Protein AF-0000000076770215 (afdb_homodimer)

Nearest PDB structures (foldseek):
  6ssr-assembly1_A  TM=9.376E-01  e=2.121E-06  Homo sapiens
  4jrz-assembly1_A  TM=9.490E-01  e=5.112E-06  Homo sapiens
  4jc7-assembly1_A  TM=9.493E-01  e=1.014E-05  Homo sapiens
  4ntb-assembly1_A  TM=8.928E-01  e=5.920E-06  Mus musculus
  5vy8-assembly1_E  TM=3.946E-01  e=1.957E+00  Saccharomyces cerevisiae S288C

Foldseek 3Di:
DLVLLVVLVVLLVVVLVVLVVVLVVLCVVQVPDPPDQADDCVVGVCRQLSNLSSVLSVVCVVCVVLLNVLLNQLCVQPVVLSSVLSVLLSVLSSQLNVLSNVSDNVRSCPSNVSNVVSSVSSNVSNVVSVVVVVVVVVD/DLVLLVVLVVLLVVVLVVLVVVLVVLCVVQVPDPPDQADDCVVGVCRQLSNLSSVLSVVCVVCVVLLNVLLNQLCVQPVVLSSVLSNLLSVLSSQLSVLSNVSDNVRSCPSNVSNVVSSVVSVVSNVVSVVVVVVVVVD

Organism: Aegilops tauschii subsp. strangulata (NCBI:txid200361)

pLDDT: mean 97.73, std 2.75, range [76.5, 98.94]

Radius of gyration: 20.17 Å; Cα contacts (8 Å, |Δi|>4): 409; chains: 2; bounding box: 45×64×53 Å

Secondary structure (DSSP, 8-state):
-HHHHHHHHHHHHHHHHHHHHHHHHHHHHHT--TT--S--TTT-TTHHHHHHHHHHHHHHHHHHHHHHHHHHHHHHH-HHHHHHHHHHHHHHHHHHHHHHTTS-GGGGGTTGGGHHHHHHHHHHHHHHHHHHHHHHHH-/-HHHHHHHHHHHHHHHHHHHHHHHHHHHHHT--TT-SS--TTT-TTHHHHHHHHHHHHHHHHHHHHHHHHHHHHHHH-HHHHHHHHHHHHHHHHHHHHHHTTT-GGGGGTTGGGHHHHHHHHHHHHHHHHHHHHHHHH-

Solvent-accessible surface area (backbone atoms only — not comparable to full-atom values): 13451 Å² total; per-residue (Å²): 77,53,12,50,33,46,38,40,55,46,53,44,51,52,51,53,51,52,44,52,50,51,40,53,53,41,24,63,76,60,67,51,59,80,64,60,80,67,63,46,69,91,80,30,93,51,16,60,46,44,36,26,34,42,48,31,44,49,52,52,51,70,44,40,53,59,49,51,51,24,36,58,50,5,17,72,68,37,18,64,64,24,26,52,31,45,46,49,24,46,54,13,46,53,38,21,31,56,20,11,45,70,46,46,66,76,44,17,45,79,60,14,48,51,27,55,61,23,50,52,50,24,47,52,36,26,49,53,33,52,53,51,52,57,56,55,71,72,101,103,55,62,52,34,55,49,36,54,53,53,42,50,54,50,54,51,51,44,52,50,50,37,54,53,39,26,64,74,58,68,51,57,88,86,62,78,66,63,45,67,91,80,30,94,50,15,59,44,42,28,18,34,42,40,30,46,49,52,52,59,63,46,41,54,61,51,51,52,24,36,59,51,5,18,72,70,36,18,64,63,27,22,52,31,44,45,48,24,46,54,12,46,53,39,21,33,55,20,11,47,71,46,47,58,78,44,18,44,78,59,15,48,51,27,54,63,23,51,51,50,24,42,51,36,22,41,52,36,11,52,50,38,42,54,56,61,74,100

Structure (mmCIF, N/CA/C/O backbone):
data_AF-0000000076770215-model_v1
#
loop_
_entity.id
_entity.type
_entity.pdbx_description
1 polymer 'Glutathione S-transferase 3, mitochondrial'
#
loop_
_atom_site.group_PDB
_atom_site.id
_atom_site.type_symbol
_atom_site.label_atom_id
_atom_site.label_alt_id
_atom_site.label_comp_id
_atom_site.label_asym_id
_atom_site.label_entity_id
_atom_site.label_seq_id
_atom_site.pdbx_PDB_ins_code
_atom_site.Cartn_x
_atom_site.Cartn_y
_atom_site.Cartn_z
_atom_site.occupancy
_atom_site.B_iso_or_equiv
_atom_site.auth_seq_id
_atom_site.auth_comp_id
_atom_site.auth_asym_id
_atom_site.auth_atom_id
_atom_site.pdbx_PDB_model_num
ATOM 1 N N . GLU A 1 1 ? 0.348 25.031 6.277 1 92.94 1 GLU A N 1
ATOM 2 C CA . GLU A 1 1 ? 1.561 24.328 6.66 1 92.94 1 GLU A CA 1
ATOM 3 C C . GLU A 1 1 ? 1.331 22.812 6.668 1 92.94 1 GLU A C 1
ATOM 5 O O . GLU A 1 1 ? 2.006 22.078 5.949 1 92.94 1 GLU A O 1
ATOM 10 N N . TYR A 1 2 ? 0.236 22.297 7.219 1 97.94 2 TYR A N 1
ATOM 11 C CA . TYR A 1 2 ? 0.003 20.859 7.285 1 97.94 2 TYR A CA 1
ATOM 12 C C . TYR A 1 2 ? -0.431 20.312 5.93 1 97.94 2 TYR A C 1
ATOM 14 O O . TYR A 1 2 ? -0.28 19.125 5.656 1 97.94 2 TYR A O 1
ATOM 22 N N . GLY A 1 3 ? -0.87 21.141 5.078 1 98.62 3 GLY A N 1
ATOM 23 C CA . GLY A 1 3 ? -1.247 20.75 3.732 1 98.62 3 GLY A CA 1
ATOM 24 C C . GLY A 1 3 ? -0.114 20.094 2.965 1 98.62 3 GLY A C 1
ATOM 25 O O . GLY A 1 3 ? -0.344 19.188 2.162 1 98.62 3 GLY A O 1
ATOM 26 N N . TYR A 1 4 ? 1.093 20.547 3.225 1 98.62 4 TYR A N 1
ATOM 27 C CA . TYR A 1 4 ? 2.252 19.969 2.555 1 98.62 4 TYR A CA 1
ATOM 28 C C . TYR A 1 4 ? 2.494 18.547 3.023 1 98.62 4 TYR A C 1
ATOM 30 O O . TYR A 1 4 ? 2.996 17.719 2.266 1 98.62 4 TYR A O 1
ATOM 38 N N . VAL A 1 5 ? 2.186 18.219 4.254 1 98.94 5 VAL A N 1
ATOM 39 C CA . VAL A 1 5 ? 2.266 16.859 4.785 1 98.94 5 VAL A CA 1
ATOM 40 C C . VAL A 1 5 ? 1.299 15.953 4.031 1 98.94 5 VAL A C 1
ATOM 42 O O . VAL A 1 5 ? 1.682 14.875 3.576 1 98.94 5 VAL A O 1
ATOM 45 N N . VAL A 1 6 ? 0.081 16.438 3.852 1 98.94 6 VAL A N 1
ATOM 46 C CA . VAL A 1 6 ? -0.953 15.664 3.166 1 98.94 6 VAL A CA 1
ATOM 47 C C . VAL A 1 6 ? -0.558 15.453 1.705 1 98.94 6 VAL A C 1
ATOM 49 O O . VAL A 1 6 ? -0.702 14.352 1.169 1 98.94 6 VAL A O 1
ATOM 52 N N . LEU A 1 7 ? -0.029 16.438 1.117 1 98.88 7 LEU A N 1
ATOM 53 C CA . LEU A 1 7 ? 0.354 16.344 -0.288 1 98.88 7 LEU A CA 1
ATOM 54 C C . LEU A 1 7 ? 1.55 15.422 -0.47 1 98.88 7 LEU A C 1
ATOM 56 O O . LEU A 1 7 ? 1.734 14.844 -1.544 1 98.88 7 LEU A O 1
ATOM 60 N N . THR A 1 8 ? 2.396 15.289 0.551 1 98.94 8 THR A N 1
ATOM 61 C CA . THR A 1 8 ? 3.469 14.297 0.516 1 98.94 8 THR A CA 1
ATOM 62 C C . THR A 1 8 ? 2.898 12.883 0.442 1 98.94 8 THR A C 1
ATOM 64 O O . THR A 1 8 ? 3.441 12.023 -0.256 1 98.94 8 THR A O 1
ATOM 67 N N . VAL A 1 9 ? 1.766 12.594 1.132 1 98.94 9 VAL A N 1
ATOM 68 C CA . VAL A 1 9 ? 1.083 11.312 1.036 1 98.94 9 VAL A CA 1
ATOM 69 C C . VAL A 1 9 ? 0.641 11.062 -0.405 1 98.94 9 VAL A C 1
ATOM 71 O O . VAL A 1 9 ? 0.824 9.969 -0.939 1 98.94 9 VAL A O 1
ATOM 74 N N . VAL A 1 10 ? 0.129 12.078 -1.038 1 98.94 10 VAL A N 1
ATOM 75 C CA . VAL A 1 10 ? -0.332 11.984 -2.42 1 98.94 10 VAL A CA 1
ATOM 76 C C . VAL A 1 10 ? 0.852 11.695 -3.342 1 98.94 10 VAL A C 1
ATOM 78 O O . VAL A 1 10 ? 0.77 10.828 -4.211 1 98.94 10 VAL A O 1
ATOM 81 N N . ALA A 1 11 ? 1.92 12.461 -3.141 1 98.88 11 ALA A N 1
ATOM 82 C CA . ALA A 1 11 ? 3.119 12.234 -3.943 1 98.88 11 ALA A CA 1
ATOM 83 C C . ALA A 1 11 ? 3.615 10.797 -3.801 1 98.88 11 ALA A C 1
ATOM 85 O O . ALA A 1 11 ? 3.977 10.164 -4.793 1 98.88 11 ALA A O 1
ATOM 86 N N . TYR A 1 12 ? 3.602 10.297 -2.602 1 98.88 12 TYR A N 1
ATOM 87 C CA . TYR A 1 12 ? 4.082 8.938 -2.3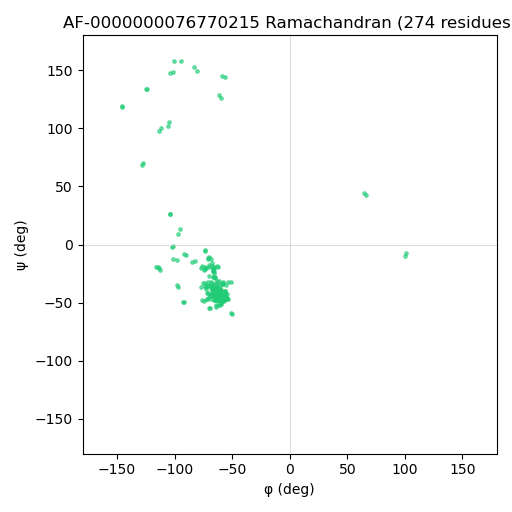75 1 98.88 12 TYR A CA 1
ATOM 88 C C . TYR A 1 12 ? 3.146 7.914 -3.008 1 98.88 12 TYR A C 1
ATOM 90 O O . TYR A 1 12 ? 3.594 6.879 -3.506 1 98.88 12 TYR A O 1
ATOM 98 N N . ALA A 1 13 ? 1.856 8.18 -2.996 1 98.88 13 ALA A N 1
ATOM 99 C CA . ALA A 1 13 ? 0.893 7.301 -3.65 1 98.88 13 ALA A CA 1
ATOM 100 C C . ALA A 1 13 ? 1.242 7.105 -5.121 1 98.88 13 ALA A C 1
ATOM 102 O O . ALA A 1 13 ? 1.242 5.977 -5.621 1 98.88 13 ALA A O 1
ATOM 103 N N . PHE A 1 14 ? 1.567 8.141 -5.797 1 98.75 14 PHE A N 1
ATOM 104 C CA . PHE A 1 14 ? 1.892 8.055 -7.219 1 98.75 14 PHE A CA 1
ATOM 105 C C . PHE A 1 14 ? 3.229 7.355 -7.426 1 98.75 14 PHE A C 1
ATOM 107 O O . PHE A 1 14 ? 3.42 6.652 -8.422 1 98.75 14 PHE A O 1
ATOM 114 N N . LEU A 1 15 ? 4.156 7.574 -6.512 1 98.88 15 LEU A N 1
ATOM 115 C CA . LEU A 1 15 ? 5.395 6.812 -6.59 1 98.88 15 LEU A CA 1
ATOM 116 C C . LEU A 1 15 ? 5.125 5.316 -6.461 1 98.88 15 LEU A C 1
ATOM 118 O O . LEU A 1 15 ? 5.68 4.516 -7.211 1 98.88 15 LEU A O 1
ATOM 122 N N . ASN A 1 16 ? 4.285 4.969 -5.469 1 98.62 16 ASN A N 1
ATOM 123 C CA . ASN A 1 16 ? 3.953 3.561 -5.281 1 98.62 16 ASN A CA 1
ATOM 124 C C . ASN A 1 16 ? 3.318 2.965 -6.535 1 98.62 16 ASN A C 1
ATOM 126 O O . ASN A 1 16 ? 3.637 1.839 -6.922 1 98.62 16 ASN A O 1
ATOM 130 N N . PHE A 1 17 ? 2.436 3.678 -7.23 1 98.56 17 PHE A N 1
ATOM 131 C CA . PHE A 1 17 ? 1.826 3.201 -8.469 1 98.56 17 PHE A CA 1
ATOM 132 C C . PHE A 1 17 ? 2.873 3.053 -9.562 1 98.56 17 PHE A C 1
ATOM 134 O O . PHE A 1 17 ? 2.848 2.084 -10.328 1 98.56 17 PHE A O 1
ATOM 141 N N . TRP A 1 18 ? 3.723 4.051 -9.625 1 98.81 18 TRP A N 1
ATOM 142 C CA . TRP A 1 18 ? 4.793 3.949 -10.609 1 98.81 18 TRP A CA 1
ATOM 143 C C . TRP A 1 18 ? 5.617 2.686 -10.398 1 98.81 18 TRP A C 1
ATOM 145 O O . TRP A 1 18 ? 5.914 1.962 -11.352 1 98.81 18 TRP A O 1
ATOM 155 N N . MET A 1 19 ? 6.016 2.367 -9.172 1 98.81 19 MET A N 1
ATOM 156 C CA . MET A 1 19 ? 6.773 1.156 -8.875 1 98.81 19 MET A CA 1
ATOM 157 C C . MET A 1 19 ? 5.973 -0.09 -9.227 1 98.81 19 MET A C 1
ATOM 159 O O . MET A 1 19 ? 6.52 -1.061 -9.75 1 98.81 19 MET A O 1
ATOM 163 N N . SER A 1 20 ? 4.684 -0.068 -8.914 1 98.44 20 SER A N 1
ATOM 164 C CA . SER A 1 20 ? 3.824 -1.195 -9.266 1 98.44 20 SER A CA 1
ATOM 165 C C . SER A 1 20 ? 3.809 -1.438 -10.766 1 98.44 20 SER A C 1
ATOM 167 O O . SER A 1 20 ? 3.844 -2.586 -11.219 1 98.44 20 SER A O 1
ATOM 169 N N . PHE A 1 21 ? 3.773 -0.376 -11.562 1 98.56 21 PHE A N 1
ATOM 170 C CA . PHE A 1 21 ? 3.797 -0.502 -13.016 1 98.56 21 PHE A CA 1
ATOM 171 C C . PHE A 1 21 ? 5.141 -1.04 -13.484 1 98.56 21 PHE A C 1
ATOM 173 O O . PHE A 1 21 ? 5.203 -1.806 -14.453 1 98.56 21 PHE A O 1
ATOM 180 N N . GLN A 1 22 ? 6.234 -0.608 -12.805 1 98.81 22 GLN A N 1
ATOM 181 C CA . GLN A 1 22 ? 7.547 -1.164 -13.133 1 98.81 22 GLN A CA 1
ATOM 182 C C . GLN A 1 22 ? 7.57 -2.674 -12.914 1 98.81 22 GLN A C 1
ATOM 184 O O . GLN A 1 22 ? 8.172 -3.408 -13.703 1 98.81 22 GLN A O 1
ATOM 189 N N . VAL A 1 23 ? 6.93 -3.152 -11.859 1 98.69 23 VAL A N 1
ATOM 190 C CA . VAL A 1 23 ? 6.855 -4.586 -11.602 1 98.69 23 VAL A CA 1
ATOM 191 C C . VAL A 1 23 ? 6.055 -5.273 -12.703 1 98.69 23 VAL A C 1
ATOM 193 O O . VAL A 1 23 ? 6.445 -6.336 -13.195 1 98.69 23 VAL A O 1
ATOM 196 N N . GLY A 1 24 ? 4.914 -4.668 -13.078 1 98.25 24 GLY A N 1
ATOM 197 C CA . GLY A 1 24 ? 4.152 -5.219 -14.188 1 98.25 24 GLY A CA 1
ATOM 198 C C . GLY A 1 24 ? 4.957 -5.344 -15.469 1 98.25 24 GLY A C 1
ATOM 199 O O . GLY A 1 24 ? 4.902 -6.371 -16.141 1 98.25 24 GLY A O 1
ATOM 200 N N . ALA A 1 25 ? 5.664 -4.285 -15.797 1 98.69 25 ALA A N 1
ATOM 201 C CA . ALA A 1 25 ? 6.52 -4.305 -16.984 1 98.69 25 ALA A CA 1
ATOM 202 C C . ALA A 1 25 ? 7.578 -5.402 -16.875 1 98.69 25 ALA A C 1
ATOM 204 O O . ALA A 1 25 ? 7.883 -6.074 -17.859 1 98.69 25 ALA A O 1
ATOM 205 N N . ALA A 1 26 ? 8.195 -5.539 -15.727 1 98.62 26 ALA A N 1
ATOM 206 C CA . ALA A 1 26 ? 9.195 -6.574 -15.5 1 98.62 26 ALA A CA 1
ATOM 207 C C . ALA A 1 26 ? 8.594 -7.965 -15.68 1 98.62 26 ALA A C 1
ATOM 209 O O . ALA A 1 26 ? 9.258 -8.867 -16.203 1 98.62 26 ALA A O 1
ATOM 210 N N . ARG A 1 27 ? 7.336 -8.172 -15.219 1 98.38 27 ARG A N 1
ATOM 211 C CA . ARG A 1 27 ? 6.672 -9.461 -15.391 1 98.38 27 ARG A CA 1
ATOM 212 C C . ARG A 1 27 ? 6.594 -9.844 -16.859 1 98.38 27 ARG A C 1
ATOM 214 O O . ARG A 1 27 ? 6.855 -11 -17.234 1 98.38 27 ARG A O 1
ATOM 221 N N . LYS A 1 28 ? 6.199 -8.875 -17.609 1 98.31 28 LYS A N 1
ATOM 222 C CA . LYS A 1 28 ? 6.109 -9.125 -19.047 1 98.31 28 LYS A CA 1
ATOM 223 C C . LYS A 1 28 ? 7.484 -9.398 -19.641 1 98.31 28 LYS A C 1
ATOM 225 O O . LYS A 1 28 ? 7.664 -10.359 -20.391 1 98.31 28 LYS A O 1
ATOM 230 N N . LYS A 1 29 ? 8.438 -8.633 -19.344 1 98.38 29 LYS A N 1
ATOM 231 C CA . LYS A 1 29 ? 9.789 -8.703 -19.906 1 98.38 29 LYS A CA 1
ATOM 232 C C . LYS A 1 29 ? 10.445 -10.039 -19.562 1 98.38 29 LYS A C 1
ATOM 234 O O . LYS A 1 29 ? 11.078 -10.664 -20.422 1 98.38 29 LYS A O 1
ATOM 239 N N . TYR A 1 30 ? 10.32 -10.508 -18.328 1 98.19 30 TYR A N 1
ATOM 240 C CA . TYR A 1 30 ? 11.047 -11.68 -17.859 1 98.19 30 TYR A CA 1
ATOM 241 C C . TYR A 1 30 ? 10.148 -12.906 -17.828 1 98.19 30 TYR A C 1
ATOM 243 O O . TYR A 1 30 ? 10.547 -13.969 -17.344 1 98.19 30 TYR A O 1
ATOM 251 N N . LYS A 1 31 ? 8.836 -12.719 -18.188 1 97.56 31 LYS A N 1
ATOM 252 C CA . LYS A 1 31 ? 7.867 -13.805 -18.344 1 97.56 31 LYS A CA 1
ATOM 253 C C . LYS A 1 31 ? 7.59 -14.477 -17 1 97.56 31 LYS A C 1
ATOM 255 O O . LYS A 1 31 ? 7.641 -15.703 -16.891 1 97.56 31 LYS A O 1
ATOM 260 N N . VAL A 1 32 ? 7.453 -13.727 -16.016 1 97.44 32 VAL A N 1
ATOM 261 C CA . VAL A 1 32 ? 7.004 -14.188 -14.711 1 97.44 32 VAL A CA 1
ATOM 262 C C . VAL A 1 32 ? 5.555 -13.758 -14.484 1 97.44 32 VAL A C 1
ATOM 264 O O . VAL A 1 32 ? 5.289 -12.617 -14.117 1 97.44 32 VAL A O 1
ATOM 267 N N . PHE A 1 33 ? 4.621 -14.727 -14.594 1 95.69 33 PHE A N 1
ATOM 268 C CA . PHE A 1 33 ? 3.211 -14.359 -14.648 1 95.69 33 PHE A CA 1
ATOM 269 C C . PHE A 1 33 ? 2.549 -14.57 -13.289 1 95.69 33 PHE A C 1
ATOM 271 O O . PHE A 1 33 ? 3.041 -15.344 -12.469 1 95.69 33 PHE A O 1
ATOM 278 N N . TYR A 1 34 ? 1.46 -13.898 -13.055 1 95.5 34 TYR A N 1
ATOM 279 C CA . TYR A 1 34 ? 0.655 -14.094 -11.852 1 95.5 34 TYR A CA 1
ATOM 280 C C . TYR A 1 34 ? 0.183 -15.539 -11.75 1 95.5 34 TYR A C 1
ATOM 282 O O . TYR A 1 34 ? -0.082 -16.188 -12.758 1 95.5 34 TYR A O 1
ATOM 290 N N . PRO A 1 35 ? 0.099 -16.047 -10.477 1 96.75 35 PRO A N 1
ATOM 291 C CA . PRO A 1 35 ? 0.212 -15.375 -9.18 1 96.75 35 PRO A CA 1
ATOM 292 C C . PRO A 1 35 ? 1.624 -15.445 -8.602 1 96.75 35 PRO A C 1
ATOM 294 O O . PRO A 1 35 ? 1.827 -15.148 -7.418 1 96.75 35 PRO A O 1
ATOM 297 N N . THR A 1 36 ? 2.629 -15.828 -9.391 1 95.06 36 THR A N 1
ATOM 298 C CA . THR A 1 36 ? 3.99 -16.031 -8.906 1 95.06 36 THR A CA 1
ATOM 299 C C . THR A 1 36 ? 4.559 -14.727 -8.352 1 95.06 36 THR A C 1
ATOM 301 O O . THR A 1 36 ? 4.551 -13.695 -9.031 1 95.06 36 THR A O 1
ATOM 304 N N . MET A 1 37 ? 5.082 -14.781 -7.148 1 94.31 37 MET A N 1
ATOM 305 C CA . MET A 1 37 ? 5.641 -13.578 -6.539 1 94.31 37 MET A CA 1
ATOM 306 C C . MET A 1 37 ? 7.137 -13.469 -6.812 1 94.31 37 MET A C 1
ATOM 308 O O . MET A 1 37 ? 7.625 -12.414 -7.223 1 94.31 37 MET A O 1
ATOM 312 N N . TYR A 1 38 ? 7.84 -14.484 -6.574 1 95.31 38 TYR A N 1
ATOM 313 C CA . TYR A 1 38 ? 9.266 -14.57 -6.852 1 95.31 38 TYR A CA 1
ATOM 314 C C . TYR A 1 38 ? 9.578 -15.773 -7.734 1 95.31 38 TYR A C 1
ATOM 316 O O . TYR A 1 38 ? 9.07 -16.875 -7.496 1 95.31 38 TYR A O 1
ATOM 324 N N . ALA A 1 39 ? 10.406 -15.492 -8.758 1 95.69 39 ALA A N 1
ATOM 325 C CA . ALA A 1 39 ? 10.828 -16.547 -9.664 1 95.69 39 ALA A CA 1
ATOM 326 C C . ALA A 1 39 ? 11.969 -17.375 -9.07 1 95.69 39 ALA A C 1
ATOM 328 O O . ALA A 1 39 ? 12.727 -16.875 -8.234 1 95.69 39 ALA A O 1
ATOM 329 N N . THR A 1 40 ? 11.992 -18.562 -9.43 1 93.25 40 THR A N 1
ATOM 330 C CA . THR A 1 40 ? 13.125 -19.406 -9.047 1 93.25 40 THR A CA 1
ATOM 331 C C . THR A 1 40 ? 14.094 -19.562 -10.219 1 93.25 40 THR A C 1
ATOM 333 O O . THR A 1 40 ? 13.672 -19.609 -11.375 1 93.25 40 THR A O 1
ATOM 336 N N . GLU A 1 41 ? 15.344 -19.703 -9.859 1 91.94 41 GLU A N 1
ATOM 337 C CA . GLU A 1 41 ? 16.359 -19.859 -10.906 1 91.94 41 GLU A CA 1
ATOM 338 C C . GLU A 1 41 ? 16.156 -21.172 -11.664 1 91.94 41 GLU A C 1
ATOM 340 O O . GLU A 1 41 ? 16.5 -21.266 -12.844 1 91.94 41 GLU A O 1
ATOM 345 N N . ALA A 1 42 ? 15.609 -22.172 -11.102 1 90.94 42 ALA A N 1
ATOM 346 C CA . ALA A 1 42 ? 15.336 -23.453 -11.719 1 90.94 42 ALA A CA 1
ATOM 347 C C . ALA A 1 42 ? 14.297 -23.328 -12.828 1 90.94 42 ALA A C 1
ATOM 349 O O . ALA A 1 42 ? 14.344 -24.062 -13.82 1 90.94 42 ALA A O 1
ATOM 350 N N . GLU A 1 43 ? 13.5 -22.328 -12.812 1 88.56 43 GLU A N 1
ATOM 351 C CA . GLU A 1 43 ? 12.367 -22.219 -13.727 1 88.56 43 GLU A CA 1
ATOM 352 C C . GLU A 1 43 ? 12.523 -21.031 -14.664 1 88.56 43 GLU A C 1
ATOM 354 O O . GLU A 1 43 ? 11.852 -20.953 -15.695 1 88.56 43 GLU A O 1
ATOM 359 N N . ASN A 1 44 ? 13.391 -20.094 -14.273 1 94.12 44 ASN A N 1
ATOM 360 C CA . ASN A 1 44 ? 13.539 -18.859 -15.023 1 94.12 44 ASN A CA 1
ATOM 361 C C . ASN A 1 44 ? 14.977 -18.344 -15 1 94.12 44 ASN A C 1
ATOM 363 O O . ASN A 1 44 ? 15.508 -18.031 -13.938 1 94.12 44 ASN A O 1
ATOM 367 N N . LYS A 1 45 ? 15.602 -18.234 -16.203 1 95.94 45 LYS A N 1
ATOM 368 C CA . LYS A 1 45 ? 17 -17.797 -16.297 1 95.94 45 LYS A CA 1
ATOM 369 C C . LYS A 1 45 ? 17.156 -16.344 -15.867 1 95.94 45 LYS A C 1
ATOM 371 O O . LYS A 1 45 ? 18.234 -15.914 -15.484 1 95.94 45 LYS A O 1
ATOM 376 N N . ASP A 1 46 ? 16.094 -15.57 -15.922 1 97.31 46 ASP A N 1
ATOM 377 C CA . ASP A 1 46 ? 16.109 -14.148 -15.562 1 97.31 46 ASP A CA 1
ATOM 378 C C . ASP A 1 46 ? 15.461 -13.922 -14.195 1 97.31 46 ASP A C 1
ATOM 380 O O . ASP A 1 46 ? 14.914 -12.852 -13.93 1 97.31 46 ASP A O 1
ATOM 384 N N . ALA A 1 47 ? 15.508 -14.945 -13.375 1 97.62 47 ALA A N 1
ATOM 385 C CA . ALA A 1 47 ? 14.875 -14.859 -12.062 1 97.62 47 ALA A CA 1
ATOM 386 C C . ALA A 1 47 ? 15.453 -13.711 -11.242 1 97.62 47 ALA A C 1
ATOM 388 O O . ALA A 1 47 ? 14.719 -12.945 -10.617 1 97.62 47 ALA A O 1
ATOM 389 N N . LYS A 1 48 ? 16.688 -13.617 -11.266 1 97.94 48 LYS A N 1
ATOM 390 C CA . LYS A 1 48 ? 17.344 -12.648 -10.391 1 97.94 48 LYS A CA 1
ATOM 391 C C . LYS A 1 48 ? 16.953 -11.219 -10.742 1 97.94 48 LYS A C 1
ATOM 393 O O . LYS A 1 48 ? 16.516 -10.461 -9.883 1 97.94 48 LYS A O 1
ATOM 398 N N . PRO A 1 49 ? 17.109 -10.797 -12.016 1 98.25 49 PRO A N 1
ATOM 399 C CA . PRO A 1 49 ? 16.703 -9.422 -12.305 1 98.25 49 PRO A CA 1
ATOM 400 C C . PRO A 1 49 ? 15.227 -9.164 -12.031 1 98.25 49 PRO A C 1
ATOM 402 O O . PRO A 1 49 ? 14.859 -8.086 -11.562 1 98.25 49 PRO A O 1
ATOM 405 N N . PHE A 1 50 ? 14.391 -10.062 -12.281 1 98.69 50 PHE A N 1
ATOM 406 C CA . PHE A 1 50 ? 12.977 -9.891 -11.953 1 98.69 50 PHE A CA 1
ATOM 407 C C . PHE A 1 50 ? 12.789 -9.727 -10.445 1 98.69 50 PHE A C 1
ATOM 409 O O . PHE A 1 50 ? 12.094 -8.812 -10 1 98.69 50 PHE A O 1
ATOM 416 N N . ASN A 1 51 ? 13.352 -10.672 -9.672 1 98.62 51 ASN A N 1
ATOM 417 C CA . ASN A 1 51 ? 13.195 -10.672 -8.227 1 98.62 51 ASN A CA 1
ATOM 418 C C . ASN A 1 51 ? 13.703 -9.367 -7.605 1 98.62 51 ASN A C 1
ATOM 420 O O . ASN A 1 51 ? 13.164 -8.898 -6.602 1 98.62 51 ASN A O 1
ATOM 424 N N . CYS A 1 52 ? 14.711 -8.805 -8.211 1 98.75 52 CYS A N 1
ATOM 425 C CA . CYS A 1 52 ? 15.227 -7.527 -7.727 1 98.75 52 CYS A CA 1
ATOM 426 C C . CYS A 1 52 ? 14.18 -6.43 -7.883 1 98.75 52 CYS A C 1
ATOM 428 O O . CYS A 1 52 ? 13.984 -5.625 -6.969 1 98.75 52 CYS A O 1
ATOM 430 N N . VAL A 1 53 ? 13.5 -6.348 -9.023 1 98.75 53 VAL A N 1
ATOM 431 C CA . VAL A 1 53 ? 12.445 -5.359 -9.234 1 98.75 53 VAL A CA 1
ATOM 432 C C . VAL A 1 53 ? 11.305 -5.594 -8.242 1 98.75 53 VAL A C 1
ATOM 434 O O . VAL A 1 53 ? 10.859 -4.66 -7.574 1 98.75 53 VAL A O 1
ATOM 437 N N . GLN A 1 54 ? 10.914 -6.848 -8.109 1 98.69 54 GLN A N 1
ATOM 438 C CA . GLN A 1 54 ? 9.828 -7.23 -7.215 1 98.69 54 GLN A CA 1
ATOM 439 C C . GLN A 1 54 ? 10.172 -6.895 -5.766 1 98.69 54 GLN A C 1
ATOM 441 O O . GLN A 1 54 ? 9.359 -6.289 -5.055 1 98.69 54 GLN A O 1
ATOM 446 N N . ARG A 1 55 ? 11.312 -7.234 -5.348 1 98.62 55 ARG A N 1
ATOM 447 C CA . ARG A 1 55 ? 11.734 -7.016 -3.969 1 98.62 55 ARG A CA 1
ATOM 448 C C . ARG A 1 55 ? 11.836 -5.523 -3.656 1 98.62 55 ARG A C 1
ATOM 450 O O . ARG A 1 55 ? 11.492 -5.09 -2.555 1 98.62 55 ARG A O 1
ATOM 457 N N . GLY A 1 56 ? 12.359 -4.781 -4.609 1 98.5 56 GLY A N 1
ATOM 458 C CA . GLY A 1 56 ? 12.406 -3.34 -4.43 1 98.5 56 GLY A CA 1
ATOM 459 C C . GLY A 1 56 ? 11.055 -2.734 -4.121 1 98.5 56 GLY A C 1
ATOM 460 O O . GLY A 1 56 ? 10.914 -1.948 -3.182 1 98.5 56 GLY A O 1
ATOM 461 N N . HIS A 1 57 ? 10.062 -3.125 -4.875 1 98.81 57 HIS A N 1
ATOM 462 C CA . HIS A 1 57 ? 8.711 -2.633 -4.633 1 98.81 57 HIS A CA 1
ATOM 463 C C . HIS A 1 57 ? 8.164 -3.15 -3.309 1 98.81 57 HIS A C 1
ATOM 465 O O . HIS A 1 57 ? 7.605 -2.383 -2.521 1 98.81 57 HIS A O 1
ATOM 471 N N . GLN A 1 58 ? 8.398 -4.438 -3.037 1 98.56 58 GLN A N 1
ATOM 472 C CA . GLN A 1 58 ? 7.891 -5.043 -1.811 1 98.56 58 GLN A CA 1
ATOM 473 C C . GLN A 1 58 ? 8.469 -4.355 -0.578 1 98.56 58 GLN A C 1
ATOM 475 O O . GLN A 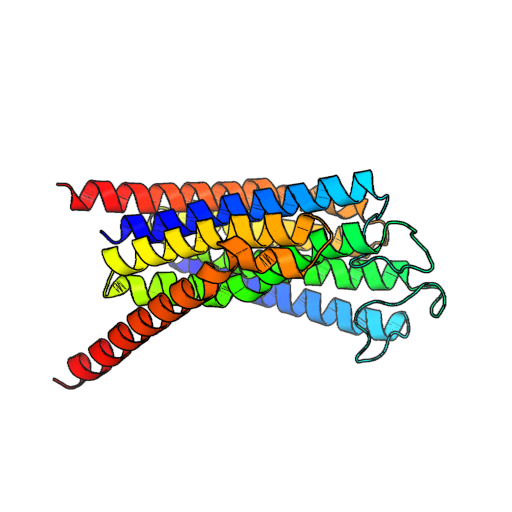1 58 ? 7.773 -4.156 0.417 1 98.56 58 GLN A O 1
ATOM 480 N N . ASN A 1 59 ? 9.719 -4.027 -0.626 1 98.44 59 ASN A N 1
ATOM 481 C CA . ASN A 1 59 ? 10.344 -3.32 0.486 1 98.44 59 ASN A CA 1
ATOM 482 C C . ASN A 1 59 ? 9.656 -1.986 0.757 1 98.44 59 ASN A C 1
ATOM 484 O O . ASN A 1 59 ? 9.445 -1.615 1.914 1 98.44 59 ASN A O 1
ATOM 488 N N . SER A 1 60 ? 9.344 -1.301 -0.313 1 98.5 60 SER A N 1
ATOM 489 C CA . SER A 1 60 ? 8.641 -0.029 -0.18 1 98.5 60 SER A CA 1
ATOM 490 C C . SER A 1 60 ? 7.273 -0.217 0.474 1 98.5 60 SER A C 1
ATOM 492 O O . SER A 1 60 ? 6.863 0.596 1.303 1 98.5 60 SER A O 1
ATOM 494 N N . ILE A 1 61 ? 6.578 -1.211 0.113 1 98.62 61 ILE A N 1
ATOM 495 C CA . ILE A 1 61 ? 5.262 -1.516 0.661 1 98.62 61 ILE A CA 1
ATOM 496 C C . ILE A 1 61 ? 5.383 -1.851 2.145 1 98.62 61 ILE A C 1
ATOM 498 O O . ILE A 1 61 ? 4.566 -1.411 2.957 1 98.62 61 ILE A O 1
ATOM 502 N N . GLU A 1 62 ? 6.395 -2.549 2.568 1 98.56 62 GLU A N 1
ATOM 503 C CA . GLU A 1 62 ? 6.637 -2.93 3.957 1 98.56 62 GLU A CA 1
ATOM 504 C C . GLU A 1 62 ? 6.848 -1.701 4.836 1 98.56 62 GLU A C 1
ATOM 506 O O . GLU A 1 62 ? 6.461 -1.695 6.008 1 98.56 62 GLU A O 1
ATOM 511 N N . MET A 1 63 ? 7.441 -0.713 4.273 1 98.69 63 MET A N 1
ATOM 512 C CA . MET A 1 63 ? 7.797 0.474 5.043 1 98.69 63 MET A CA 1
ATOM 513 C C . MET A 1 63 ? 6.668 1.498 5.023 1 98.69 63 MET A C 1
ATOM 515 O O . MET A 1 63 ? 6.68 2.455 5.797 1 98.69 63 MET A O 1
ATOM 519 N N . MET A 1 64 ? 5.695 1.295 4.238 1 98.75 64 MET A N 1
ATOM 520 C CA . MET A 1 64 ? 4.68 2.305 3.947 1 98.75 64 MET A CA 1
ATOM 521 C C . MET A 1 64 ? 3.871 2.637 5.199 1 98.75 64 MET A C 1
ATOM 523 O O . MET A 1 64 ? 3.629 3.809 5.492 1 98.75 64 MET A O 1
ATOM 527 N N . PRO A 1 65 ? 3.436 1.65 6.035 1 98.62 65 PRO A N 1
ATOM 528 C CA . PRO A 1 65 ? 2.678 2.006 7.234 1 98.62 65 PRO A CA 1
ATOM 529 C C . PRO A 1 65 ? 3.473 2.885 8.195 1 98.62 65 PRO A C 1
ATOM 531 O O . PRO A 1 65 ? 2.943 3.865 8.727 1 98.62 65 PRO A O 1
ATOM 534 N N . LEU A 1 66 ? 4.68 2.492 8.414 1 98.81 66 LEU A N 1
ATOM 535 C CA . LEU A 1 66 ? 5.539 3.283 9.297 1 98.81 66 LEU A CA 1
ATOM 536 C C . LEU A 1 66 ? 5.723 4.695 8.742 1 98.81 66 LEU A C 1
ATOM 538 O O . LEU A 1 66 ? 5.625 5.672 9.492 1 98.81 66 LEU A O 1
ATOM 542 N N . PHE A 1 67 ? 5.996 4.797 7.465 1 98.94 67 PHE A N 1
ATOM 543 C CA . PHE A 1 67 ? 6.191 6.086 6.812 1 98.94 67 PHE A CA 1
ATOM 544 C C . PHE A 1 67 ? 4.953 6.961 6.953 1 98.94 67 PHE A C 1
ATOM 546 O O . PHE A 1 67 ? 5.035 8.102 7.414 1 98.94 67 PHE A O 1
ATOM 553 N N . PHE A 1 68 ? 3.775 6.402 6.645 1 98.94 68 PHE A N 1
ATOM 554 C CA . PHE A 1 68 ? 2.547 7.184 6.707 1 98.94 68 PHE A CA 1
ATOM 555 C C . PHE A 1 68 ? 2.24 7.605 8.141 1 98.94 68 PHE A C 1
ATOM 557 O O . PHE A 1 68 ? 1.893 8.758 8.391 1 98.94 68 PHE A O 1
ATOM 564 N N . ALA A 1 69 ? 2.393 6.719 9.078 1 98.88 69 ALA A N 1
ATOM 565 C CA . ALA A 1 69 ? 2.068 7.031 10.469 1 98.88 69 ALA A CA 1
ATOM 566 C C . ALA A 1 69 ? 2.971 8.141 11.008 1 98.88 69 ALA A C 1
ATOM 568 O O . ALA A 1 69 ? 2.488 9.109 11.602 1 98.88 69 ALA A O 1
ATOM 569 N N . THR A 1 70 ? 4.238 7.984 10.766 1 98.94 70 THR A N 1
ATOM 570 C CA . THR A 1 70 ? 5.164 8.953 11.336 1 98.94 70 THR A CA 1
ATOM 571 C C . THR A 1 70 ? 5.066 10.289 10.602 1 98.94 70 THR A C 1
ATOM 573 O O . THR A 1 70 ? 5.184 11.352 11.219 1 98.94 70 THR A O 1
ATOM 576 N N . LEU A 1 71 ? 4.863 10.273 9.312 1 98.94 71 LEU A N 1
ATOM 577 C CA . LEU A 1 71 ? 4.668 11.5 8.547 1 98.94 71 LEU A CA 1
ATOM 578 C C . LEU A 1 71 ? 3.457 12.273 9.062 1 98.94 71 LEU A C 1
ATOM 580 O O . LEU A 1 71 ? 3.559 13.461 9.367 1 98.94 71 LEU A O 1
ATOM 584 N N . LEU A 1 72 ? 2.328 11.602 9.18 1 98.94 72 LEU A N 1
ATOM 585 C CA . LEU A 1 72 ? 1.068 12.258 9.516 1 98.94 72 LEU A CA 1
ATOM 586 C C . LEU A 1 72 ? 1.063 12.719 10.969 1 98.94 72 LEU A C 1
ATOM 588 O O . LEU A 1 72 ? 0.645 13.836 11.266 1 98.94 72 LEU A O 1
ATOM 592 N N . LEU A 1 73 ? 1.561 11.906 11.883 1 98.88 73 LEU A N 1
ATOM 593 C CA . LEU A 1 73 ? 1.559 12.273 13.289 1 98.88 73 LEU A CA 1
ATOM 594 C C . LEU A 1 73 ? 2.646 13.297 13.586 1 98.88 73 LEU A C 1
ATOM 596 O O . LEU A 1 73 ? 2.391 14.305 14.258 1 98.88 73 LEU A O 1
ATOM 600 N N . GLY A 1 74 ? 3.846 13 13.094 1 98.88 74 GLY A N 1
ATOM 601 C CA . GLY A 1 74 ? 4.906 13.969 13.289 1 98.88 74 GLY A CA 1
ATOM 602 C C . GLY A 1 74 ? 4.59 15.328 12.688 1 98.88 74 GLY A C 1
ATOM 603 O O . GLY A 1 74 ? 5.016 16.359 13.211 1 98.88 74 GLY A O 1
ATOM 604 N N . GLY A 1 75 ? 3.883 15.328 11.586 1 98.88 75 GLY A N 1
ATOM 605 C CA . GLY A 1 75 ? 3.502 16.547 10.891 1 98.88 75 GLY A CA 1
ATOM 606 C C . GLY A 1 75 ? 2.531 17.406 11.688 1 98.88 75 GLY A C 1
ATOM 607 O O . GLY A 1 75 ? 2.363 18.594 11.398 1 98.88 75 GLY A O 1
ATOM 608 N N . LEU A 1 76 ? 1.826 16.812 12.641 1 98.56 76 LEU A N 1
ATOM 609 C CA . LEU A 1 76 ? 0.894 17.578 13.453 1 98.56 76 LEU A CA 1
ATOM 610 C C . LEU A 1 76 ? 1.635 18.625 14.289 1 98.56 76 LEU A C 1
ATOM 612 O O . LEU A 1 76 ? 1.125 19.719 14.508 1 98.56 76 LEU A O 1
ATOM 616 N N . GLN A 1 77 ? 2.795 18.297 14.766 1 98.12 77 GLN A N 1
ATOM 617 C CA . GLN A 1 77 ? 3.58 19.203 15.602 1 98.12 77 GLN A CA 1
ATOM 618 C C . GLN A 1 77 ? 4.621 19.953 14.773 1 98.12 77 GLN A C 1
ATOM 620 O O . GLN A 1 77 ? 4.914 21.125 15.039 1 98.12 77 GLN A O 1
ATOM 625 N N . HIS A 1 78 ? 5.176 19.359 13.836 1 98.62 78 HIS A N 1
ATOM 626 C CA . HIS A 1 78 ? 6.242 19.922 13.008 1 98.62 78 HIS A CA 1
ATOM 627 C C . HIS A 1 78 ? 5.91 19.812 11.523 1 98.62 78 HIS A C 1
ATOM 629 O O . HIS A 1 78 ? 6.613 19.125 10.781 1 98.62 78 HIS A O 1
ATOM 635 N N . PRO A 1 79 ? 4.992 20.516 11.039 1 98.5 79 PRO A N 1
ATOM 636 C CA . PRO A 1 79 ? 4.469 20.281 9.688 1 98.5 79 PRO A CA 1
ATOM 637 C C . PRO A 1 79 ? 5.508 20.562 8.602 1 98.5 79 PRO A C 1
ATOM 639 O O . PRO A 1 79 ? 5.617 19.797 7.641 1 98.5 79 PRO A O 1
ATOM 642 N N . VAL A 1 80 ? 6.332 21.625 8.688 1 98.44 80 VAL A N 1
ATOM 643 C CA . VAL A 1 80 ? 7.281 21.984 7.641 1 98.44 80 VAL A CA 1
ATOM 644 C C . VAL A 1 80 ? 8.43 20.969 7.613 1 98.44 80 VAL A C 1
ATOM 646 O O . VAL A 1 80 ? 8.781 20.453 6.555 1 98.44 80 VAL A O 1
ATOM 649 N N . VAL A 1 81 ? 8.938 20.688 8.781 1 98.81 81 VAL A N 1
ATOM 650 C CA . VAL A 1 81 ? 10.055 19.75 8.883 1 98.81 81 VAL A CA 1
ATOM 651 C C . VAL A 1 81 ? 9.609 18.359 8.422 1 98.81 81 VAL A C 1
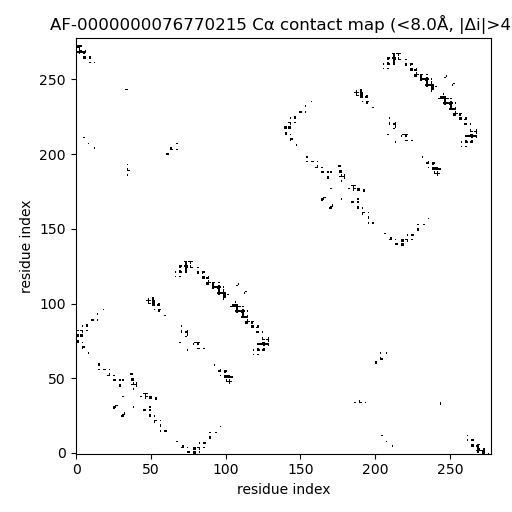ATOM 653 O O . VAL A 1 81 ? 10.312 17.703 7.664 1 98.81 81 VAL A O 1
ATOM 656 N N . ALA A 1 82 ? 8.453 17.906 8.883 1 98.88 82 ALA A N 1
ATOM 657 C CA . ALA A 1 82 ? 7.926 16.594 8.5 1 98.88 82 ALA A CA 1
ATOM 658 C C . ALA A 1 82 ? 7.691 16.516 6.996 1 98.88 82 ALA A C 1
ATOM 660 O O . ALA A 1 82 ? 8.008 15.508 6.363 1 98.88 82 ALA A O 1
ATOM 661 N N . ALA A 1 83 ? 7.133 17.562 6.418 1 98.88 83 ALA A N 1
ATOM 662 C CA . ALA A 1 83 ? 6.91 17.562 4.973 1 98.88 83 ALA A CA 1
ATOM 663 C C . ALA A 1 83 ? 8.227 17.484 4.215 1 98.88 83 ALA A C 1
ATOM 665 O O . ALA A 1 83 ? 8.336 16.75 3.225 1 98.88 83 ALA A O 1
ATOM 666 N N . ALA A 1 84 ? 9.242 18.234 4.668 1 98.88 84 ALA A N 1
ATOM 667 C CA . ALA A 1 84 ? 10.555 18.203 4.02 1 98.88 84 ALA A CA 1
ATOM 668 C C . ALA A 1 84 ? 11.18 16.812 4.125 1 98.88 84 ALA A C 1
ATOM 670 O O . ALA A 1 84 ? 11.695 16.281 3.137 1 98.88 84 ALA A O 1
ATOM 671 N N . LEU A 1 85 ? 11.125 16.234 5.277 1 98.94 85 LEU A N 1
ATOM 672 C CA . LEU A 1 85 ? 11.656 14.891 5.492 1 98.94 85 LEU A CA 1
ATOM 673 C C . LEU A 1 85 ? 10.867 13.859 4.684 1 98.94 85 LEU A C 1
ATOM 675 O O . LEU A 1 85 ? 11.445 12.914 4.156 1 98.94 85 LEU A O 1
ATOM 679 N N . GLY A 1 86 ? 9.555 13.984 4.633 1 98.94 86 GLY A N 1
ATOM 680 C CA . GLY A 1 86 ? 8.727 13.094 3.832 1 98.94 86 GLY A CA 1
ATOM 681 C C . GLY A 1 86 ? 9.055 13.156 2.352 1 98.94 86 GLY A C 1
ATOM 682 O O . GLY A 1 86 ? 9.086 12.117 1.679 1 98.94 86 GLY A O 1
ATOM 683 N N . LEU A 1 87 ? 9.258 14.352 1.863 1 98.88 87 LEU A N 1
ATOM 684 C CA . LEU A 1 87 ? 9.656 14.5 0.467 1 98.88 87 LEU A CA 1
ATOM 685 C C . LEU A 1 87 ? 11.023 13.875 0.223 1 98.88 87 LEU A C 1
ATOM 687 O O . LEU A 1 87 ? 11.234 13.203 -0.791 1 98.88 87 LEU A O 1
ATOM 691 N N . LEU A 1 88 ? 11.938 14.133 1.128 1 98.88 88 LEU A N 1
ATOM 692 C CA . LEU A 1 88 ? 13.25 13.508 1.023 1 98.88 88 LEU A CA 1
ATOM 693 C C . LEU A 1 88 ? 13.125 11.992 1.004 1 98.88 88 LEU A C 1
ATOM 695 O O . LEU A 1 88 ? 13.766 11.32 0.189 1 98.88 88 LEU A O 1
ATOM 699 N N . TYR A 1 89 ? 12.328 11.414 1.886 1 98.94 89 TYR A N 1
ATOM 700 C CA . TYR A 1 89 ? 12.078 9.977 1.934 1 98.94 89 TYR A CA 1
ATOM 701 C C . TYR A 1 89 ? 11.523 9.477 0.608 1 98.94 89 TYR A C 1
ATOM 703 O O . TYR A 1 89 ? 11.969 8.453 0.087 1 98.94 89 TYR A O 1
ATOM 711 N N . THR A 1 90 ? 10.594 10.227 0.055 1 98.94 90 THR A N 1
ATOM 712 C CA . THR A 1 90 ? 9.945 9.844 -1.192 1 98.94 90 THR A CA 1
ATOM 713 C C . THR A 1 90 ? 10.945 9.82 -2.342 1 98.94 90 THR A C 1
ATOM 715 O O . THR A 1 90 ? 11 8.852 -3.104 1 98.94 90 THR A O 1
ATOM 718 N N . VAL A 1 91 ? 11.773 10.789 -2.438 1 98.88 91 VAL A N 1
ATOM 719 C CA . VAL A 1 91 ? 12.789 10.867 -3.482 1 98.88 91 VAL A CA 1
ATOM 720 C C . VAL A 1 91 ? 13.828 9.758 -3.273 1 98.88 91 VAL A C 1
ATOM 722 O O . VAL A 1 91 ? 14.242 9.102 -4.23 1 98.88 91 VAL A O 1
ATOM 725 N N . ALA A 1 92 ? 14.211 9.57 -2.061 1 98.88 92 ALA A N 1
ATOM 726 C CA . ALA A 1 92 ? 15.172 8.516 -1.746 1 98.88 92 ALA A CA 1
ATOM 727 C C . ALA A 1 92 ? 14.609 7.137 -2.076 1 98.88 92 ALA A C 1
ATOM 729 O O . ALA A 1 92 ? 15.344 6.254 -2.537 1 98.88 92 ALA A O 1
ATOM 730 N N . ARG A 1 93 ? 13.336 6.961 -1.815 1 98.81 93 ARG A N 1
ATOM 731 C CA . ARG A 1 93 ? 12.688 5.691 -2.133 1 98.81 93 ARG A CA 1
ATOM 732 C C . ARG A 1 93 ? 12.688 5.441 -3.637 1 98.81 93 ARG A C 1
ATOM 734 O O . ARG A 1 93 ? 12.812 4.297 -4.082 1 98.81 93 ARG A O 1
ATOM 741 N N . PHE A 1 94 ? 12.453 6.484 -4.434 1 98.88 94 PHE A N 1
ATOM 742 C CA . PHE A 1 94 ? 12.562 6.379 -5.883 1 98.88 94 PHE A CA 1
ATOM 743 C C . PHE A 1 94 ? 13.922 5.824 -6.285 1 98.88 94 PHE A C 1
ATOM 745 O O . PHE A 1 94 ? 14.008 4.867 -7.055 1 98.88 94 PHE A O 1
ATOM 752 N N . PHE A 1 95 ? 14.953 6.348 -5.707 1 98.88 95 PHE A N 1
ATOM 753 C CA . PHE A 1 95 ? 16.297 5.922 -6.07 1 98.88 95 PHE A CA 1
ATOM 754 C C . PHE A 1 95 ? 16.625 4.559 -5.473 1 98.88 95 PHE A C 1
ATOM 756 O O . PHE A 1 95 ? 17.359 3.768 -6.07 1 98.88 95 PHE A O 1
ATOM 763 N N . TYR A 1 96 ? 16.078 4.277 -4.281 1 98.81 96 TYR A N 1
ATOM 764 C CA . TYR A 1 96 ? 16.219 2.947 -3.697 1 98.81 96 TYR A CA 1
ATOM 765 C C . TYR A 1 96 ? 15.672 1.879 -4.633 1 98.81 96 TYR A C 1
ATOM 767 O O . TYR A 1 96 ? 16.344 0.881 -4.91 1 98.81 96 TYR A O 1
ATOM 775 N N . PHE A 1 97 ? 14.516 2.119 -5.168 1 98.88 97 PHE A N 1
ATOM 776 C CA . PHE A 1 97 ? 13.891 1.188 -6.098 1 98.88 97 PHE A CA 1
ATOM 777 C C . PHE A 1 97 ? 14.695 1.09 -7.387 1 98.88 97 PHE A C 1
ATOM 779 O O . PHE A 1 97 ? 14.969 -0.01 -7.875 1 98.88 97 PHE A O 1
ATOM 786 N N . LYS A 1 98 ? 15.102 2.252 -7.996 1 98.75 98 LYS A N 1
ATOM 787 C CA . LYS A 1 98 ? 15.883 2.256 -9.234 1 98.75 98 LYS A CA 1
ATOM 788 C C . LYS A 1 98 ? 17.188 1.474 -9.062 1 98.75 98 LYS A C 1
ATOM 790 O O . LYS A 1 98 ? 17.594 0.741 -9.969 1 98.75 98 LYS A O 1
ATOM 795 N N . GLY A 1 99 ? 17.766 1.681 -7.918 1 98.62 99 GLY A N 1
ATOM 796 C CA . GLY A 1 99 ? 18.984 0.935 -7.633 1 98.62 99 GLY A CA 1
ATOM 797 C C . GLY A 1 99 ? 18.766 -0.564 -7.562 1 98.62 99 GLY A C 1
ATOM 798 O O . GLY A 1 99 ? 19.531 -1.339 -8.148 1 98.62 99 GLY A O 1
ATOM 799 N N . TYR A 1 100 ? 17.734 -0.988 -6.832 1 98.19 100 TYR A N 1
ATOM 800 C CA . TYR A 1 100 ? 17.375 -2.402 -6.762 1 98.19 100 TYR A CA 1
ATOM 801 C C . TYR A 1 100 ? 17.125 -2.969 -8.156 1 98.19 100 TYR A C 1
ATOM 803 O O . TYR A 1 100 ? 17.578 -4.066 -8.477 1 98.19 100 TYR A O 1
ATOM 811 N N . ALA A 1 101 ? 16.484 -2.211 -8.992 1 98.38 101 ALA A N 1
ATOM 812 C CA . ALA A 1 101 ? 15.953 -2.666 -10.273 1 98.38 101 ALA A CA 1
ATOM 813 C C . ALA A 1 101 ? 17.078 -2.867 -11.289 1 98.38 101 ALA A C 1
ATOM 815 O O . ALA A 1 101 ? 16.859 -3.385 -12.383 1 98.38 101 ALA A O 1
ATOM 816 N N . THR A 1 102 ? 18.312 -2.559 -11.008 1 98.19 102 THR A N 1
ATOM 817 C CA . THR A 1 102 ? 19.453 -2.801 -11.898 1 98.19 102 THR A CA 1
ATOM 818 C C . THR A 1 102 ? 19.797 -4.285 -11.93 1 98.19 102 THR A C 1
ATOM 820 O O . THR A 1 102 ? 20.547 -4.73 -12.812 1 98.19 102 THR A O 1
ATOM 823 N N . GLY A 1 103 ? 19.375 -5.02 -10.922 1 97.94 103 GLY A N 1
ATOM 824 C CA . GLY A 1 103 ? 19.734 -6.422 -10.812 1 97.94 103 GLY A CA 1
ATOM 825 C C . GLY A 1 103 ? 20.859 -6.676 -9.836 1 97.94 103 GLY A C 1
ATOM 826 O O . GLY A 1 103 ? 21.203 -7.824 -9.555 1 97.94 103 GLY A O 1
ATOM 827 N N . VAL A 1 104 ? 21.484 -5.621 -9.32 1 98 104 VAL A N 1
ATOM 828 C CA . VAL A 1 104 ? 22.531 -5.676 -8.305 1 98 104 VAL A CA 1
ATOM 829 C C . VAL A 1 104 ? 22.016 -5.031 -7.012 1 98 104 VAL A C 1
ATOM 831 O O . VAL A 1 104 ? 22.078 -3.811 -6.852 1 98 104 VAL A O 1
ATOM 834 N N . PRO A 1 105 ? 21.516 -5.801 -6.004 1 97.75 105 PRO A N 1
ATOM 835 C CA . PRO A 1 105 ? 20.828 -5.297 -4.812 1 97.75 105 PRO A CA 1
ATOM 836 C C . PRO A 1 105 ? 21.609 -4.195 -4.102 1 97.75 105 PRO A C 1
ATOM 838 O O . PRO A 1 105 ? 21.016 -3.26 -3.561 1 97.75 105 PRO A O 1
ATOM 841 N N . GLU A 1 106 ? 22.891 -4.191 -4.113 1 98 106 GLU A N 1
ATOM 842 C CA . GLU A 1 106 ? 23.703 -3.229 -3.383 1 98 106 GLU A CA 1
ATOM 843 C C . GLU A 1 106 ? 23.562 -1.823 -3.961 1 98 106 GLU A C 1
ATOM 845 O O . GLU A 1 106 ? 23.828 -0.833 -3.279 1 98 106 GLU A O 1
ATOM 850 N N . ASN A 1 107 ? 23.109 -1.694 -5.145 1 98.44 107 ASN A N 1
ATOM 851 C CA . ASN A 1 107 ? 22.938 -0.403 -5.801 1 98.44 107 ASN A CA 1
ATOM 852 C C . ASN A 1 107 ? 21.797 0.394 -5.184 1 98.44 107 ASN A C 1
ATOM 854 O O . ASN A 1 107 ? 21.688 1.604 -5.395 1 98.44 107 ASN A O 1
ATOM 858 N N . ARG A 1 108 ? 21.016 -0.229 -4.34 1 98.44 108 ARG A N 1
ATOM 859 C CA . ARG A 1 108 ? 19.844 0.43 -3.756 1 98.44 108 ARG A CA 1
ATOM 860 C C . ARG A 1 108 ? 20.266 1.51 -2.764 1 98.44 108 ARG A C 1
ATOM 862 O O . ARG A 1 108 ? 19.5 2.434 -2.482 1 98.44 108 ARG A O 1
ATOM 869 N N . TYR A 1 109 ? 21.531 1.414 -2.344 1 98.12 109 TYR A N 1
ATOM 870 C CA . TYR A 1 109 ? 21.938 2.279 -1.237 1 98.12 109 TYR A CA 1
ATOM 871 C C . TYR A 1 109 ? 22.641 3.523 -1.746 1 98.12 109 TYR A C 1
ATOM 873 O O . TYR A 1 109 ? 22.922 4.449 -0.977 1 98.12 109 TYR A O 1
ATOM 881 N N . LYS A 1 110 ? 23.078 3.66 -3 1 96.56 110 LYS A N 1
ATOM 882 C CA . LYS A 1 110 ? 23.828 4.793 -3.52 1 96.56 110 LYS A CA 1
ATOM 883 C C . LYS A 1 110 ? 23.141 6.113 -3.197 1 96.56 110 LYS A C 1
ATOM 885 O O . LYS A 1 110 ? 23.672 6.93 -2.438 1 96.56 110 LYS A O 1
ATOM 890 N N . LEU A 1 111 ? 21.938 6.316 -3.613 1 96.38 111 LEU A N 1
ATOM 891 C CA . LEU A 1 111 ? 21.125 7.473 -3.256 1 96.38 111 LEU A CA 1
ATOM 892 C C . LEU A 1 111 ? 19.922 7.055 -2.418 1 96.38 111 LEU A C 1
ATOM 894 O O . LEU A 1 111 ? 19.422 7.836 -1.606 1 96.38 111 LEU A O 1
ATOM 898 N N . GLY A 1 112 ? 19.641 5.848 -2.523 1 98.12 112 GLY A N 1
ATOM 899 C CA . GLY A 1 112 ? 18.484 5.312 -1.812 1 98.12 112 GLY A CA 1
ATOM 900 C C . GLY A 1 112 ? 18.719 5.18 -0.318 1 98.12 112 GLY A C 1
ATOM 901 O O . GLY A 1 112 ? 17.766 5.09 0.459 1 98.12 112 GLY A O 1
ATOM 902 N N . GLY A 1 113 ? 19.922 5.164 0.089 1 97.75 113 GLY A N 1
ATOM 903 C CA . GLY A 1 113 ? 20.25 5.066 1.502 1 97.75 113 GLY A CA 1
ATOM 904 C C . GLY A 1 113 ? 19.75 6.242 2.314 1 97.75 113 GLY A C 1
ATOM 905 O O . GLY A 1 113 ? 19.625 6.152 3.537 1 97.75 113 GLY A O 1
ATOM 906 N N . LEU A 1 114 ? 19.453 7.332 1.723 1 98.38 114 LEU A N 1
ATOM 907 C CA . LEU A 1 114 ? 18.984 8.539 2.395 1 98.38 114 LEU A CA 1
ATOM 908 C C . LEU A 1 114 ? 17.594 8.336 2.963 1 98.38 114 LEU A C 1
ATOM 910 O O . LEU A 1 114 ? 17.125 9.133 3.781 1 98.38 114 LEU A O 1
ATOM 914 N N . ASN A 1 115 ? 16.953 7.258 2.568 1 98.44 115 ASN A N 1
ATOM 915 C CA . ASN A 1 115 ? 15.625 7.008 3.131 1 98.44 115 ASN A CA 1
ATOM 916 C C . ASN A 1 115 ? 15.695 6.719 4.629 1 98.44 115 ASN A C 1
ATOM 918 O O . ASN A 1 115 ? 14.766 7.031 5.371 1 98.44 115 ASN A O 1
ATOM 922 N N . PHE A 1 116 ? 16.781 6.195 5.055 1 98.38 116 PHE A N 1
ATOM 923 C CA . PHE A 1 116 ? 16.922 5.816 6.457 1 98.38 116 PHE A CA 1
ATOM 924 C C . PHE A 1 116 ? 16.984 7.055 7.344 1 98.38 116 PHE A C 1
ATOM 926 O O . PHE A 1 116 ? 16.188 7.207 8.266 1 98.38 116 PHE A O 1
ATOM 933 N N . PRO A 1 117 ? 17.891 8.023 7.113 1 98.62 117 PRO A N 1
ATOM 934 C CA . PRO A 1 117 ? 17.875 9.211 7.965 1 98.62 117 PRO A CA 1
ATOM 935 C C . PRO A 1 117 ? 16.578 10.008 7.84 1 98.62 117 PRO A C 1
ATOM 937 O O . PRO A 1 117 ? 16.141 10.641 8.805 1 98.62 117 PRO A O 1
ATOM 940 N N . ALA A 1 118 ? 15.953 10.016 6.699 1 98.88 118 ALA A N 1
ATOM 941 C CA . ALA A 1 118 ? 14.688 10.719 6.535 1 98.88 118 ALA A CA 1
ATOM 942 C C . ALA A 1 118 ? 13.609 10.133 7.449 1 98.88 118 ALA A C 1
ATOM 944 O O . ALA A 1 118 ? 12.914 10.867 8.148 1 98.88 118 ALA A O 1
ATOM 945 N N . ILE A 1 119 ? 13.516 8.828 7.484 1 98.88 119 ILE A N 1
ATOM 946 C CA . ILE A 1 119 ? 12.492 8.188 8.297 1 98.88 119 ILE A CA 1
ATOM 947 C C . ILE A 1 119 ? 12.844 8.336 9.773 1 98.88 119 ILE A C 1
ATOM 949 O O . ILE A 1 119 ? 11.953 8.461 10.617 1 98.88 119 ILE A O 1
ATOM 953 N N . MET A 1 120 ? 14.07 8.297 10.117 1 98.94 120 MET A N 1
ATOM 954 C CA . MET A 1 120 ? 14.477 8.539 11.5 1 98.94 120 MET A CA 1
ATOM 955 C C . MET A 1 120 ? 14.07 9.938 11.945 1 98.94 120 MET A C 1
ATOM 957 O O . MET A 1 120 ? 13.617 10.125 13.078 1 98.94 120 MET A O 1
ATOM 961 N N . GLY A 1 121 ? 14.305 10.867 11.102 1 98.94 121 GLY A N 1
ATOM 962 C CA . GLY A 1 121 ? 13.852 12.219 11.398 1 98.94 121 GLY A CA 1
ATOM 963 C C . GLY A 1 121 ? 12.359 12.305 11.633 1 98.94 121 GLY A C 1
ATOM 964 O O . GLY A 1 121 ? 11.906 13.008 12.547 1 98.94 121 GLY A O 1
ATOM 965 N N . LEU A 1 122 ? 11.57 11.609 10.852 1 98.94 122 LEU A N 1
ATOM 966 C CA . LEU A 1 122 ? 10.125 11.594 11.016 1 98.94 122 LEU A CA 1
ATOM 967 C C . LEU A 1 122 ? 9.734 10.953 12.336 1 98.94 122 LEU A C 1
ATOM 969 O O . LEU A 1 122 ? 8.805 11.406 13.008 1 98.94 122 LEU A O 1
ATOM 973 N N . ILE A 1 123 ? 10.414 9.898 12.742 1 98.94 123 ILE A N 1
ATOM 974 C CA . ILE A 1 123 ? 10.164 9.242 14.023 1 98.94 123 ILE A CA 1
ATOM 975 C C . ILE A 1 123 ? 10.438 10.219 15.164 1 98.94 123 ILE A C 1
ATOM 977 O O . ILE A 1 123 ? 9.672 10.289 16.125 1 98.94 123 ILE A O 1
ATOM 981 N N . ILE A 1 124 ? 11.492 11 15.055 1 98.94 124 ILE A N 1
ATOM 982 C CA . ILE A 1 124 ? 11.844 11.992 16.062 1 98.94 124 ILE A CA 1
ATOM 983 C C . ILE A 1 124 ? 10.75 13.062 16.141 1 98.94 124 ILE A C 1
ATOM 985 O O . ILE A 1 124 ? 10.344 13.469 17.234 1 98.94 124 ILE A O 1
ATOM 989 N N . CYS A 1 125 ? 10.297 13.539 14.977 1 98.88 125 CYS A N 1
ATOM 990 C CA . CYS A 1 125 ? 9.188 14.484 14.953 1 98.88 125 CYS A CA 1
ATOM 991 C C . CYS A 1 125 ? 7.965 13.914 15.664 1 98.88 125 CYS A C 1
ATOM 993 O O . CYS A 1 125 ? 7.273 14.625 16.391 1 98.88 125 CYS A O 1
ATOM 995 N N . THR A 1 126 ? 7.672 12.664 15.461 1 98.94 126 THR A N 1
ATOM 996 C CA . THR A 1 126 ? 6.52 12 16.047 1 98.94 126 THR A CA 1
ATOM 997 C C . THR A 1 126 ? 6.691 11.867 17.562 1 98.94 126 THR A C 1
ATOM 999 O O . THR A 1 126 ? 5.75 12.109 18.328 1 98.94 126 THR A O 1
ATOM 1002 N N . ALA A 1 127 ? 7.859 11.508 17.969 1 98.88 127 ALA A N 1
ATOM 1003 C CA . ALA A 1 127 ? 8.148 11.453 19.406 1 98.88 127 ALA A CA 1
ATOM 1004 C C . ALA A 1 127 ? 7.93 12.812 20.062 1 98.88 127 ALA A C 1
ATOM 1006 O O . ALA A 1 127 ? 7.344 12.898 21.141 1 98.88 127 ALA A O 1
ATOM 1007 N N . SER A 1 128 ? 8.477 13.828 19.422 1 98.75 128 SER A N 1
ATOM 1008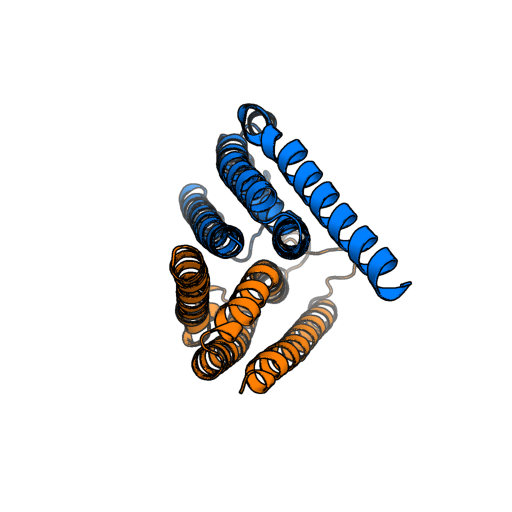 C CA . SER A 1 128 ? 8.281 15.188 19.922 1 98.75 128 SER A CA 1
ATOM 1009 C C . SER A 1 128 ? 6.801 15.508 20.078 1 98.75 128 SER A C 1
ATOM 1011 O O . SER A 1 128 ? 6.398 16.094 21.094 1 98.75 128 SER A O 1
ATOM 1013 N N . PHE A 1 129 ? 5.957 15.148 19.156 1 98.69 129 PHE A N 1
ATOM 1014 C CA . PHE A 1 129 ? 4.516 15.344 19.234 1 98.69 129 PHE A CA 1
ATOM 1015 C C . PHE A 1 129 ? 3.928 14.625 20.438 1 98.69 129 PHE A C 1
ATOM 1017 O O . PHE A 1 129 ? 3.164 15.211 21.203 1 98.69 129 PHE A O 1
ATOM 1024 N N . GLY A 1 130 ? 4.289 13.375 20.594 1 98.69 130 GLY A N 1
ATOM 1025 C CA . GLY A 1 130 ? 3.785 12.594 21.703 1 98.69 130 GLY A CA 1
ATOM 1026 C C . GLY A 1 130 ? 4.156 13.18 23.062 1 98.69 130 GLY A C 1
ATOM 1027 O O . GLY A 1 130 ? 3.314 13.266 23.953 1 98.69 130 GLY A O 1
ATOM 1028 N N . ILE A 1 131 ? 5.344 13.523 23.188 1 98.44 131 ILE A N 1
ATOM 1029 C CA . ILE A 1 131 ? 5.828 14.102 24.438 1 98.44 131 ILE A CA 1
ATOM 1030 C C . ILE A 1 131 ? 5.07 15.398 24.734 1 98.44 131 ILE A C 1
ATOM 1032 O O . ILE A 1 131 ? 4.648 15.633 25.875 1 98.44 131 ILE A O 1
ATOM 1036 N N . ASN A 1 132 ? 4.922 16.203 23.719 1 98.12 132 ASN A N 1
ATOM 1037 C CA . ASN A 1 132 ? 4.184 17.453 23.891 1 98.12 132 ASN A CA 1
ATOM 1038 C C . ASN A 1 132 ? 2.748 17.203 24.344 1 98.12 132 ASN A C 1
ATOM 1040 O O . ASN A 1 132 ? 2.215 17.938 25.172 1 98.12 132 ASN A O 1
ATOM 1044 N N . LEU A 1 133 ? 2.039 16.188 23.812 1 97.25 133 LEU A N 1
ATOM 1045 C CA . LEU A 1 133 ? 0.675 15.852 24.203 1 97.25 133 LEU A CA 1
ATOM 1046 C C . LEU A 1 133 ? 0.612 15.453 25.672 1 97.25 133 LEU A C 1
ATOM 1048 O O . LEU A 1 133 ? -0.304 15.859 26.391 1 97.25 133 LEU A O 1
ATOM 1052 N N . VAL A 1 134 ? 1.593 14.688 26.094 1 97.19 134 VAL A N 1
ATOM 1053 C CA . VAL A 1 134 ? 1.63 14.211 27.469 1 97.19 134 VAL A CA 1
ATOM 1054 C C . VAL A 1 134 ? 1.835 15.383 28.422 1 97.19 134 VAL A C 1
ATOM 1056 O O . VAL A 1 134 ? 1.155 15.484 29.438 1 97.19 134 VAL A O 1
ATOM 1059 N N . ILE A 1 135 ? 2.648 16.344 28.062 1 96.56 135 ILE A N 1
ATOM 1060 C CA . ILE A 1 135 ? 2.971 17.484 28.906 1 96.56 135 ILE A CA 1
ATOM 1061 C C . ILE A 1 135 ? 1.78 18.438 28.969 1 96.56 135 ILE A C 1
ATOM 1063 O O . ILE A 1 135 ? 1.457 18.969 30.031 1 96.56 135 ILE A O 1
ATOM 1067 N N . ARG A 1 136 ? 1.04 18.625 27.953 1 95 136 ARG A N 1
ATOM 1068 C CA . ARG A 1 136 ? -0.097 19.531 27.875 1 95 136 ARG A CA 1
ATOM 1069 C C . ARG A 1 136 ? -1.266 19.016 28.719 1 95 136 ARG A C 1
ATOM 1071 O O . ARG A 1 136 ? -2.053 19.797 29.25 1 95 136 ARG A O 1
ATOM 1078 N N . GLU A 1 137 ? -1.579 17.766 28.641 1 92 137 GLU A N 1
ATOM 1079 C CA . GLU A 1 137 ? -2.668 17.188 29.422 1 92 137 GLU A CA 1
ATOM 1080 C C . GLU A 1 137 ? -2.348 17.219 30.922 1 92 137 GLU A C 1
ATOM 1082 O O . GLU A 1 137 ? -3.254 17.156 31.75 1 92 137 GLU A O 1
ATOM 1087 N N . ALA A 1 138 ? -1.176 17.344 31.234 1 86.69 138 ALA A N 1
ATOM 1088 C CA . ALA A 1 138 ? -0.747 17.344 32.625 1 86.69 138 ALA A CA 1
ATOM 1089 C C . ALA A 1 138 ? -0.874 18.75 33.25 1 86.69 138 ALA A C 1
ATOM 1091 O O . ALA A 1 138 ? -0.846 18.891 34.469 1 86.69 138 ALA A O 1
ATOM 1092 N N . VAL A 1 139 ? -1.034 19.781 32.5 1 76.62 139 VAL A N 1
ATOM 1093 C CA . VAL A 1 139 ? -1.26 21.125 33.031 1 76.62 139 VAL A CA 1
ATOM 1094 C C . VAL A 1 139 ? -2.746 21.469 32.969 1 76.62 139 VAL A C 1
ATOM 1096 O O . VAL A 1 139 ? -3.422 21.141 31.984 1 76.62 139 VAL A O 1
ATOM 1099 N N . GLU B 1 1 ? -21.594 12.852 9.305 1 95 1 GLU B N 1
ATOM 1100 C CA . GLU B 1 1 ? -21.062 12.82 7.941 1 95 1 GLU B CA 1
ATOM 1101 C C . GLU B 1 1 ? -19.719 12.102 7.875 1 95 1 GLU B C 1
ATOM 1103 O O . GLU B 1 1 ? -19.594 11.062 7.227 1 95 1 GLU B O 1
ATOM 1108 N N . TYR B 1 2 ? -18.797 12.383 8.773 1 98 2 TYR B N 1
ATOM 1109 C CA . TYR B 1 2 ? -17.5 11.688 8.805 1 98 2 TYR B CA 1
ATOM 1110 C C . TYR B 1 2 ? -17.656 10.297 9.414 1 98 2 TYR B C 1
ATOM 1112 O O . TYR B 1 2 ? -16.828 9.414 9.164 1 98 2 TYR B O 1
ATOM 1120 N N . GLY B 1 3 ? -18.688 10.086 10.141 1 98.56 3 GLY B N 1
ATOM 1121 C CA . GLY B 1 3 ? -18.969 8.773 10.703 1 98.56 3 GLY B CA 1
ATOM 1122 C C . GLY B 1 3 ? -19.031 7.676 9.664 1 98.56 3 GLY B C 1
ATOM 1123 O O . GLY B 1 3 ? -18.656 6.535 9.938 1 98.56 3 GLY B O 1
ATOM 1124 N N . TYR B 1 4 ? -19.531 8 8.453 1 98.69 4 TYR B N 1
ATOM 1125 C CA . TYR B 1 4 ? -19.609 7.016 7.375 1 98.69 4 TYR B CA 1
ATOM 1126 C C . TYR B 1 4 ? -18.219 6.617 6.906 1 98.69 4 TYR B C 1
ATOM 1128 O O . TYR B 1 4 ? -18 5.48 6.48 1 98.69 4 TYR B O 1
ATOM 1136 N N . VAL B 1 5 ? -17.266 7.523 6.941 1 98.88 5 VAL B N 1
ATOM 1137 C CA . VAL B 1 5 ? -15.875 7.23 6.621 1 98.88 5 VAL B CA 1
ATOM 1138 C C . VAL B 1 5 ? -15.32 6.203 7.605 1 98.88 5 VAL B C 1
ATOM 1140 O O . VAL B 1 5 ? -14.727 5.203 7.199 1 98.88 5 VAL B O 1
ATOM 1143 N N . VAL B 1 6 ? -15.57 6.414 8.875 1 98.88 6 VAL B N 1
ATOM 1144 C CA . VAL B 1 6 ? -15.078 5.527 9.93 1 98.88 6 VAL B CA 1
ATOM 1145 C C . VAL B 1 6 ? -15.727 4.152 9.789 1 98.88 6 VAL B C 1
ATOM 1147 O O . VAL B 1 6 ? -15.055 3.125 9.914 1 98.88 6 VAL B O 1
ATOM 1150 N N . LEU B 1 7 ? -16.984 4.16 9.531 1 98.81 7 LEU B N 1
ATOM 1151 C CA . LEU B 1 7 ? -17.688 2.893 9.391 1 98.81 7 LEU B CA 1
ATOM 1152 C C . LEU B 1 7 ? -17.172 2.119 8.18 1 98.81 7 LEU B C 1
ATOM 1154 O O . LEU B 1 7 ? -17.188 0.886 8.172 1 98.81 7 LEU B O 1
ATOM 1158 N N . THR B 1 8 ? -16.688 2.818 7.141 1 98.88 8 THR B N 1
ATOM 1159 C CA . THR B 1 8 ? -16.078 2.168 5.988 1 98.88 8 THR B CA 1
ATOM 1160 C C . THR B 1 8 ? -14.789 1.442 6.398 1 98.88 8 THR B C 1
ATOM 1162 O O . THR B 1 8 ? -14.508 0.347 5.91 1 98.88 8 THR B O 1
ATOM 1165 N N . VAL B 1 9 ? -14 2.023 7.301 1 98.88 9 VAL B N 1
ATOM 1166 C CA . VAL B 1 9 ? -12.82 1.355 7.832 1 98.88 9 VAL B CA 1
ATOM 1167 C C . VAL B 1 9 ? -13.227 0.053 8.516 1 98.88 9 VAL B C 1
ATOM 1169 O O . VAL B 1 9 ? -12.594 -0.986 8.312 1 98.88 9 VAL B O 1
ATOM 1172 N N . VAL B 1 10 ? -14.281 0.125 9.297 1 98.88 10 VAL B N 1
ATOM 1173 C CA . VAL B 1 10 ? -14.781 -1.051 10 1 98.88 10 VAL B CA 1
ATOM 1174 C C . VAL B 1 10 ? -15.203 -2.117 8.992 1 98.88 10 VAL B C 1
ATOM 1176 O O . VAL B 1 10 ? -14.852 -3.291 9.141 1 98.88 10 VAL B O 1
ATOM 1179 N N . ALA B 1 11 ? -15.953 -1.717 7.98 1 98.81 11 ALA B N 1
ATOM 1180 C CA . ALA B 1 11 ? -16.375 -2.652 6.941 1 98.81 11 ALA B CA 1
ATOM 1181 C C . ALA B 1 11 ? -15.18 -3.334 6.289 1 98.81 11 ALA B C 1
ATOM 1183 O O . ALA B 1 11 ? -15.195 -4.547 6.062 1 98.81 11 ALA B O 1
ATOM 1184 N N . TYR B 1 12 ? -14.148 -2.57 6.012 1 98.88 12 TYR B N 1
ATOM 1185 C CA . TYR B 1 12 ? -12.969 -3.137 5.371 1 98.88 12 TYR B CA 1
ATOM 1186 C C . TYR B 1 12 ? -12.242 -4.098 6.309 1 98.88 12 TYR B C 1
ATOM 1188 O O . TYR B 1 12 ? -11.695 -5.109 5.867 1 98.88 12 TYR B O 1
ATOM 1196 N N . ALA B 1 13 ? -12.234 -3.783 7.602 1 98.81 13 ALA B N 1
ATOM 1197 C CA . ALA B 1 13 ? -11.617 -4.68 8.578 1 98.81 13 ALA B CA 1
ATOM 1198 C C . ALA B 1 13 ? -12.266 -6.059 8.547 1 98.81 13 ALA B C 1
ATOM 1200 O O . ALA B 1 13 ? -11.57 -7.078 8.555 1 98.81 13 ALA B O 1
ATOM 1201 N N . PHE B 1 14 ? -13.539 -6.113 8.477 1 98.81 14 PHE B N 1
ATOM 1202 C CA . PHE B 1 14 ? -14.242 -7.391 8.422 1 98.81 14 PHE B CA 1
ATOM 1203 C C . PHE B 1 14 ? -13.969 -8.109 7.109 1 98.81 14 PHE B C 1
ATOM 1205 O O . PHE B 1 14 ? -13.859 -9.336 7.074 1 98.81 14 PHE B O 1
ATOM 1212 N N . LEU B 1 15 ? -13.883 -7.344 6.012 1 98.88 15 LEU B N 1
ATOM 1213 C CA . LEU B 1 15 ? -13.523 -7.961 4.742 1 98.88 15 LEU B CA 1
ATOM 1214 C C . LEU B 1 15 ? -12.141 -8.602 4.824 1 98.88 15 LEU B C 1
ATOM 1216 O O . LEU B 1 15 ? -11.945 -9.727 4.352 1 98.88 15 LEU B O 1
ATOM 1220 N N . ASN B 1 16 ? -11.188 -7.855 5.41 1 98.81 16 ASN B N 1
ATOM 1221 C CA . ASN B 1 16 ? -9.836 -8.391 5.543 1 98.81 16 ASN B CA 1
ATOM 1222 C C . ASN B 1 16 ? -9.828 -9.68 6.367 1 98.81 16 ASN B C 1
ATOM 1224 O O . ASN B 1 16 ? -9.125 -10.633 6.02 1 98.81 16 ASN B O 1
ATOM 1228 N N . PHE B 1 17 ? -10.57 -9.773 7.461 1 98.81 17 PHE B N 1
ATOM 1229 C CA . PHE B 1 17 ? -10.672 -10.984 8.266 1 98.81 17 PHE B CA 1
ATOM 1230 C C . PHE B 1 17 ? -11.281 -12.125 7.449 1 98.81 17 PHE B C 1
ATOM 1232 O O . PHE B 1 17 ? -10.805 -13.258 7.516 1 98.81 17 PHE B O 1
ATOM 1239 N N . TRP B 1 18 ? -12.281 -11.789 6.738 1 98.88 18 TRP B N 1
ATOM 1240 C CA . TRP B 1 18 ? -12.906 -12.805 5.895 1 98.88 18 TRP B CA 1
ATOM 1241 C C . TRP B 1 18 ? -11.898 -13.375 4.902 1 98.88 18 TRP B C 1
ATOM 1243 O O . TRP B 1 18 ? -11.82 -14.594 4.723 1 98.88 18 TRP B O 1
ATOM 1253 N N . MET B 1 19 ? -11.109 -12.547 4.203 1 98.88 19 MET B N 1
ATOM 1254 C CA . MET B 1 19 ? -10.086 -13.016 3.27 1 98.88 19 MET B CA 1
ATOM 1255 C C . MET B 1 19 ? -9.055 -13.883 3.984 1 98.88 19 MET B C 1
ATOM 1257 O O . MET B 1 19 ? -8.602 -14.898 3.441 1 98.88 19 MET B O 1
ATOM 1261 N N . SER B 1 20 ? -8.656 -13.469 5.211 1 98.75 20 SER B N 1
ATOM 1262 C CA . SER B 1 20 ? -7.719 -14.266 5.992 1 98.75 20 SER B CA 1
ATOM 1263 C C . SER B 1 20 ? -8.273 -15.656 6.273 1 98.75 20 SER B C 1
ATOM 1265 O O . SER B 1 20 ? -7.543 -16.641 6.195 1 98.75 20 SER B O 1
ATOM 1267 N N . PHE B 1 21 ? -9.531 -15.781 6.578 1 98.81 21 PHE B N 1
ATOM 1268 C CA . PHE B 1 21 ? -10.164 -17.078 6.805 1 98.81 21 PHE B CA 1
ATOM 1269 C C . PHE B 1 21 ? -10.188 -17.906 5.52 1 98.81 21 PHE B C 1
ATOM 1271 O O . PHE B 1 21 ? -10.023 -19.125 5.555 1 98.81 21 PHE B O 1
ATOM 1278 N N . GLN B 1 22 ? -10.414 -17.203 4.375 1 98.88 22 GLN B N 1
ATOM 1279 C CA . GLN B 1 22 ? -10.375 -17.891 3.098 1 98.88 22 GLN B CA 1
ATOM 1280 C C . GLN B 1 22 ? -9.008 -18.516 2.852 1 98.88 22 GLN B C 1
ATOM 1282 O O . GLN B 1 22 ? -8.906 -19.625 2.326 1 98.88 22 GLN B O 1
ATOM 1287 N N . VAL B 1 23 ? -7.949 -17.828 3.229 1 98.81 23 VAL B N 1
ATOM 1288 C CA . VAL B 1 23 ? -6.602 -18.359 3.086 1 98.81 23 VAL B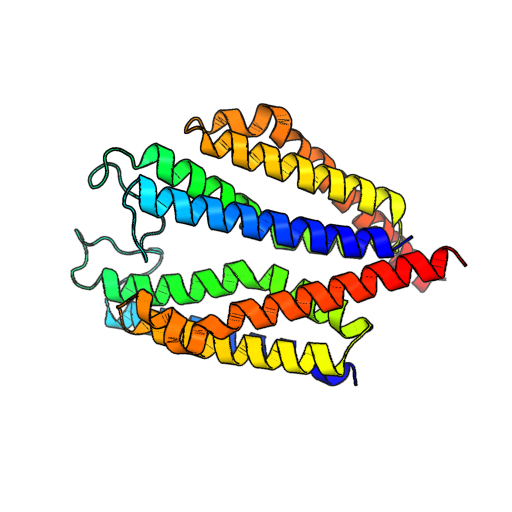 CA 1
ATOM 1289 C C . VAL B 1 23 ? -6.434 -19.594 3.988 1 98.81 23 VAL B C 1
ATOM 1291 O O . VAL B 1 23 ? -5.875 -20.609 3.57 1 98.81 23 VAL B O 1
ATOM 1294 N N . GLY B 1 24 ? -6.855 -19.469 5.242 1 98.62 24 GLY B N 1
ATOM 1295 C CA . GLY B 1 24 ? -6.809 -20.625 6.133 1 98.62 24 GLY B CA 1
ATOM 1296 C C . GLY B 1 24 ? -7.523 -21.844 5.574 1 98.62 24 GLY B C 1
ATOM 1297 O O . GLY B 1 24 ? -6.996 -22.953 5.629 1 98.62 24 GLY B O 1
ATOM 1298 N N . ALA B 1 25 ? -8.695 -21.656 5.066 1 98.75 25 ALA B N 1
ATOM 1299 C CA . ALA B 1 25 ? -9.461 -22.75 4.461 1 98.75 25 ALA B CA 1
ATOM 1300 C C . ALA B 1 25 ? -8.719 -23.344 3.266 1 98.75 25 ALA B C 1
ATOM 1302 O O . ALA B 1 25 ? -8.727 -24.562 3.062 1 98.75 25 ALA B O 1
ATOM 1303 N N . ALA B 1 26 ? -8.156 -22.484 2.443 1 98.69 26 ALA B N 1
ATOM 1304 C CA . ALA B 1 26 ? -7.387 -22.953 1.285 1 98.69 26 ALA B CA 1
ATOM 1305 C C . ALA B 1 26 ? -6.188 -23.781 1.717 1 98.69 26 ALA B C 1
ATOM 1307 O O . ALA B 1 26 ? -5.836 -24.766 1.05 1 98.69 26 ALA B O 1
ATOM 1308 N N . ARG B 1 27 ? -5.473 -23.391 2.871 1 98.56 27 ARG B N 1
ATOM 1309 C CA . ARG B 1 27 ? -4.352 -24.172 3.389 1 98.56 27 ARG B CA 1
ATOM 1310 C C . ARG B 1 27 ? -4.766 -25.609 3.674 1 98.56 27 ARG B C 1
ATOM 1312 O O . ARG B 1 27 ? -4.051 -26.547 3.32 1 98.56 27 ARG B O 1
ATOM 1319 N N . LYS B 1 28 ? -5.902 -25.719 4.277 1 98.38 28 LYS B N 1
ATOM 1320 C CA . LYS B 1 28 ? -6.414 -27.047 4.594 1 98.38 28 LYS B CA 1
ATOM 1321 C C . LYS B 1 28 ? -6.797 -27.812 3.324 1 98.38 28 LYS B C 1
ATOM 1323 O O . LYS B 1 28 ? -6.414 -28.969 3.146 1 98.38 28 LYS B O 1
ATOM 1328 N N . LYS B 1 29 ? -7.488 -27.188 2.463 1 98.44 29 LYS B N 1
ATOM 1329 C CA . LYS B 1 29 ? -8.008 -27.812 1.244 1 98.44 29 LYS B CA 1
ATOM 1330 C C . LYS B 1 29 ? -6.871 -28.297 0.351 1 98.44 29 LYS B C 1
ATOM 1332 O O . LYS B 1 29 ? -6.938 -29.406 -0.196 1 98.44 29 LYS B O 1
ATOM 1337 N N . TYR B 1 30 ? -5.852 -27.5 0.2 1 98.31 30 TYR B N 1
ATOM 1338 C CA . TYR B 1 30 ? -4.797 -27.797 -0.761 1 98.31 30 TYR B CA 1
ATOM 1339 C C . TYR B 1 30 ? -3.57 -28.375 -0.063 1 98.31 30 TYR B C 1
ATOM 1341 O O . TYR B 1 30 ? -2.527 -28.578 -0.691 1 98.31 30 TYR B O 1
ATOM 1349 N N . LYS B 1 31 ? -3.604 -28.5 1.27 1 97.94 31 LYS B N 1
ATOM 1350 C CA . LYS B 1 31 ? -2.568 -29.125 2.08 1 97.94 31 LYS B CA 1
ATOM 1351 C C . LYS B 1 31 ? -1.259 -28.344 2.01 1 97.94 31 LYS B C 1
ATOM 1353 O O . LYS B 1 31 ? -0.199 -28.922 1.758 1 97.94 31 LYS B O 1
ATOM 1358 N N . VAL B 1 32 ? -1.365 -27.094 2.113 1 97.94 32 VAL B N 1
ATOM 1359 C CA . VAL B 1 32 ? -0.214 -26.203 2.26 1 97.94 32 VAL B CA 1
ATOM 1360 C C . VAL B 1 32 ? -0.132 -25.703 3.697 1 97.94 32 VAL B C 1
ATOM 1362 O O . VAL B 1 32 ? -0.794 -24.719 4.055 1 97.94 32 VAL B O 1
ATOM 1365 N N . PHE B 1 33 ? 0.772 -26.297 4.488 1 96.25 33 PHE B N 1
ATOM 1366 C CA . PHE B 1 33 ? 0.76 -26.047 5.926 1 96.25 33 PHE B CA 1
ATOM 1367 C C . PHE B 1 33 ? 1.731 -24.922 6.293 1 96.25 33 PHE B C 1
ATOM 1369 O O . PHE B 1 33 ? 2.664 -24.641 5.539 1 96.25 33 PHE B O 1
ATOM 1376 N N . TYR B 1 34 ? 1.468 -24.328 7.434 1 95.31 34 TYR B N 1
ATOM 1377 C CA . TYR B 1 34 ? 2.406 -23.359 7.973 1 95.31 34 TYR B CA 1
ATOM 1378 C C . TYR B 1 34 ? 3.797 -23.969 8.125 1 95.31 34 TYR B C 1
ATOM 1380 O O . TYR B 1 34 ? 3.936 -25.141 8.43 1 95.31 34 TYR B O 1
ATOM 1388 N N . PRO B 1 35 ? 4.734 -23.031 7.852 1 96.75 35 PRO B N 1
ATOM 1389 C CA . PRO B 1 35 ? 4.812 -21.594 7.566 1 96.75 35 PRO B CA 1
ATOM 1390 C C . PRO B 1 35 ? 4.887 -21.297 6.07 1 96.75 35 PRO B C 1
ATOM 1392 O O . PRO B 1 35 ? 5.195 -20.172 5.68 1 96.75 35 PRO B O 1
ATOM 1395 N N . THR B 1 36 ? 4.707 -22.188 5.203 1 95.38 36 THR B N 1
ATOM 1396 C CA . THR B 1 36 ? 4.852 -22 3.766 1 95.38 36 THR B CA 1
ATOM 1397 C C . THR B 1 36 ? 3.898 -20.922 3.264 1 95.38 36 THR B C 1
ATOM 1399 O O . THR B 1 36 ? 2.686 -21.016 3.457 1 95.38 36 THR B O 1
ATOM 1402 N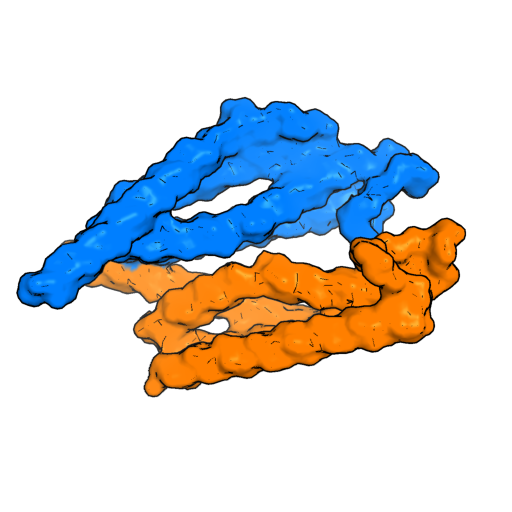 N . MET B 1 37 ? 4.367 -19.984 2.611 1 95.19 37 MET B N 1
ATOM 1403 C CA . MET B 1 37 ? 3.527 -18.891 2.115 1 95.19 37 MET B CA 1
ATOM 1404 C C . MET B 1 37 ? 3.02 -19.188 0.709 1 95.19 37 MET B C 1
ATOM 1406 O O . MET B 1 37 ? 1.832 -19.031 0.424 1 95.19 37 MET B O 1
ATOM 1410 N N . TYR B 1 38 ? 3.873 -19.562 -0.158 1 95.31 38 TYR B N 1
ATOM 1411 C CA . TYR B 1 38 ? 3.539 -19.969 -1.521 1 95.31 38 TYR B CA 1
ATOM 1412 C C . TYR B 1 38 ? 4.051 -21.359 -1.82 1 95.31 38 TYR B C 1
ATOM 1414 O O . TYR B 1 38 ? 5.199 -21.688 -1.51 1 95.31 38 TYR B O 1
ATOM 1422 N N . ALA B 1 39 ? 3.193 -22.141 -2.404 1 95.62 39 ALA B N 1
ATOM 1423 C CA . ALA B 1 39 ? 3.543 -23.5 -2.766 1 95.62 39 ALA B CA 1
ATOM 1424 C C . ALA B 1 39 ? 4.281 -23.547 -4.102 1 95.62 39 ALA B C 1
ATOM 1426 O O . ALA B 1 39 ? 4.121 -22.656 -4.934 1 95.62 39 ALA B O 1
ATOM 1427 N N . THR B 1 40 ? 5.059 -24.562 -4.195 1 91.94 40 THR B N 1
ATOM 1428 C CA . THR B 1 40 ? 5.715 -24.797 -5.473 1 91.94 40 THR B CA 1
ATOM 1429 C C . THR B 1 40 ? 5.043 -25.953 -6.227 1 91.94 40 THR B C 1
ATOM 1431 O O . THR B 1 40 ? 4.555 -26.906 -5.613 1 91.94 40 THR B O 1
ATOM 1434 N N . GLU B 1 41 ? 5.055 -25.844 -7.555 1 89.25 41 GLU B N 1
ATOM 1435 C CA . GLU B 1 41 ? 4.426 -26.891 -8.359 1 89.25 41 GLU B CA 1
ATOM 1436 C C . GLU B 1 41 ? 5.16 -28.219 -8.211 1 89.25 41 GLU B C 1
ATOM 1438 O O . GLU B 1 41 ? 4.559 -29.297 -8.359 1 89.25 41 GLU B O 1
ATOM 1443 N N . ALA B 1 42 ? 6.438 -28.188 -7.926 1 89.44 42 ALA B N 1
ATOM 1444 C CA . ALA B 1 42 ? 7.25 -29.391 -7.738 1 89.44 42 ALA B CA 1
ATOM 1445 C C . ALA B 1 42 ? 6.797 -30.172 -6.508 1 89.44 42 ALA B C 1
ATOM 1447 O O . ALA B 1 42 ? 6.879 -31.406 -6.48 1 89.44 42 ALA B O 1
ATOM 1448 N N . GLU B 1 43 ? 6.188 -29.547 -5.59 1 90.19 43 GLU B N 1
ATOM 1449 C CA . GLU B 1 43 ? 5.887 -30.172 -4.309 1 90.19 43 GLU B CA 1
ATOM 1450 C C . GLU B 1 43 ? 4.383 -30.344 -4.117 1 90.19 43 GLU B C 1
ATOM 1452 O O . GLU B 1 43 ? 3.941 -31.125 -3.271 1 90.19 43 GLU B O 1
ATOM 1457 N N . ASN B 1 44 ? 3.611 -29.609 -4.84 1 94.38 44 ASN B N 1
ATOM 1458 C CA . ASN B 1 44 ? 2.162 -29.594 -4.664 1 94.38 44 ASN B CA 1
ATOM 1459 C C . ASN B 1 44 ? 1.441 -29.406 -6 1 94.38 44 ASN B C 1
ATOM 1461 O O . ASN B 1 44 ? 1.603 -28.391 -6.664 1 94.38 44 ASN B O 1
ATOM 1465 N N . LYS B 1 45 ? 0.616 -30.391 -6.422 1 95.25 45 LYS B N 1
ATOM 1466 C CA . LYS B 1 45 ? -0.091 -30.359 -7.699 1 95.25 45 LYS B CA 1
ATOM 1467 C C . LYS B 1 45 ? -1.136 -29.234 -7.715 1 95.25 45 LYS B C 1
ATOM 1469 O O . LYS B 1 45 ? -1.548 -28.781 -8.781 1 95.25 45 LYS B O 1
ATOM 1474 N N . ASP B 1 46 ? -1.58 -28.797 -6.5 1 97 46 ASP B N 1
ATOM 1475 C CA . ASP B 1 46 ? -2.59 -27.75 -6.379 1 97 46 ASP B CA 1
ATOM 1476 C C . ASP B 1 46 ? -1.957 -26.422 -5.977 1 97 46 ASP B C 1
ATOM 1478 O O . ASP B 1 46 ? -2.602 -25.578 -5.336 1 97 46 ASP B O 1
ATOM 1482 N N . ALA B 1 47 ? -0.719 -26.281 -6.324 1 96.62 47 ALA B N 1
ATOM 1483 C CA . ALA B 1 47 ? 0.008 -25.062 -5.941 1 96.62 47 ALA B CA 1
ATOM 1484 C C . ALA B 1 47 ? -0.658 -23.812 -6.516 1 96.62 47 ALA B C 1
ATOM 1486 O O . ALA B 1 47 ? -0.849 -22.828 -5.805 1 96.62 47 ALA B O 1
ATOM 1487 N N . LYS B 1 48 ? -1.026 -23.859 -7.746 1 97.12 48 LYS B N 1
ATOM 1488 C CA . LYS B 1 48 ? -1.522 -22.672 -8.422 1 97.12 48 LYS B CA 1
ATOM 1489 C C . LYS B 1 48 ? -2.82 -22.172 -7.793 1 97.12 48 LYS B C 1
ATOM 1491 O O . LYS B 1 48 ? -2.941 -21 -7.445 1 97.12 48 LYS B O 1
ATOM 1496 N N . PRO B 1 49 ? -3.82 -23.062 -7.641 1 98.06 49 PRO B N 1
ATOM 1497 C CA . PRO B 1 49 ? -5.043 -22.547 -7.027 1 98.06 49 PRO B CA 1
ATOM 1498 C C . PRO B 1 49 ? -4.812 -22.031 -5.605 1 98.06 49 PRO B C 1
ATOM 1500 O O . PRO B 1 49 ? -5.414 -21.031 -5.203 1 98.06 49 PRO B O 1
ATOM 1503 N N . PHE B 1 50 ? -4.023 -22.641 -4.812 1 98.56 50 PHE B N 1
ATOM 1504 C CA . PHE B 1 50 ? -3.703 -22.141 -3.484 1 98.56 50 PHE B CA 1
ATOM 1505 C C . PHE B 1 50 ? -3.037 -20.766 -3.576 1 98.56 50 PHE B C 1
ATOM 1507 O O . PHE B 1 50 ? -3.432 -19.828 -2.875 1 98.56 50 PHE B O 1
ATOM 1514 N N . ASN B 1 51 ? -1.965 -20.672 -4.414 1 98.44 51 ASN B N 1
ATOM 1515 C CA . ASN B 1 51 ? -1.206 -19.422 -4.555 1 98.44 51 ASN B CA 1
ATOM 1516 C C . ASN B 1 51 ? -2.096 -18.281 -5.004 1 98.44 51 ASN B C 1
ATOM 1518 O O . ASN B 1 51 ? -1.87 -17.125 -4.625 1 98.44 51 ASN B O 1
ATOM 1522 N N . CYS B 1 52 ? -3.08 -18.562 -5.793 1 98.69 52 CYS B N 1
ATOM 1523 C CA . CYS B 1 52 ? -4.02 -17.531 -6.223 1 98.69 52 CYS B CA 1
ATOM 1524 C C . CYS B 1 52 ? -4.801 -16.969 -5.039 1 98.69 52 CYS B C 1
ATOM 1526 O O . CYS B 1 52 ? -4.973 -15.758 -4.918 1 98.69 52 CYS B O 1
ATOM 1528 N N . VAL B 1 53 ? -5.266 -17.812 -4.152 1 98.81 53 VAL B N 1
ATOM 1529 C CA . VAL B 1 53 ? -5.984 -17.375 -2.961 1 98.81 53 VAL B CA 1
ATOM 1530 C C . VAL B 1 53 ? -5.051 -16.547 -2.076 1 98.81 53 VAL B C 1
ATOM 1532 O O . VAL B 1 53 ? -5.41 -15.453 -1.633 1 98.81 53 VAL B O 1
ATOM 1535 N N . GLN B 1 54 ? -3.82 -17.062 -1.859 1 98.69 54 GLN B N 1
ATOM 1536 C CA . GLN B 1 54 ? -2.818 -16.391 -1.037 1 98.69 54 GLN B CA 1
ATOM 1537 C C . GLN B 1 54 ? -2.463 -15.023 -1.61 1 98.69 54 GLN B C 1
ATOM 1539 O O . GLN B 1 54 ? -2.447 -14.031 -0.885 1 98.69 54 GLN B O 1
ATOM 1544 N N . ARG B 1 55 ? -2.24 -14.969 -2.871 1 98.5 55 ARG B N 1
ATOM 1545 C CA . ARG B 1 55 ? -1.843 -13.734 -3.527 1 98.5 55 ARG B CA 1
ATOM 1546 C C . ARG B 1 55 ? -2.969 -12.703 -3.482 1 98.5 55 ARG B C 1
ATOM 1548 O O . ARG B 1 55 ? -2.717 -11.508 -3.326 1 98.5 55 ARG B O 1
ATOM 1555 N N . GLY B 1 56 ? -4.203 -13.203 -3.668 1 98.5 56 GLY B N 1
ATOM 1556 C CA . GLY B 1 56 ? -5.344 -12.305 -3.568 1 98.5 56 GLY B CA 1
ATOM 1557 C C . GLY B 1 56 ? -5.406 -11.562 -2.244 1 98.5 56 GLY B C 1
ATOM 1558 O O . GLY B 1 56 ? -5.566 -10.344 -2.217 1 98.5 56 GLY B O 1
ATOM 1559 N N . HIS B 1 57 ? -5.215 -12.234 -1.199 1 98.81 57 HIS B N 1
ATOM 1560 C CA . HIS B 1 57 ? -5.219 -11.617 0.122 1 98.81 57 HIS B CA 1
ATOM 1561 C C . HIS B 1 57 ? -4.008 -10.719 0.314 1 98.81 57 HIS B C 1
ATOM 1563 O O . HIS B 1 57 ? -4.137 -9.594 0.802 1 98.81 57 HIS B O 1
ATOM 1569 N N . GLN B 1 58 ? -2.83 -11.234 -0.105 1 98.38 58 GLN B N 1
ATOM 1570 C CA . GLN B 1 58 ? -1.602 -10.461 0.061 1 98.38 58 GLN B CA 1
ATOM 1571 C C . GLN B 1 58 ? -1.686 -9.133 -0.674 1 98.38 58 GLN B C 1
ATOM 1573 O O . GLN B 1 58 ? -1.222 -8.109 -0.168 1 98.38 58 GLN B O 1
ATOM 1578 N N . ASN B 1 59 ? -2.26 -9.148 -1.86 1 98 59 ASN B N 1
ATOM 1579 C CA . ASN B 1 59 ? -2.436 -7.906 -2.613 1 98 59 ASN B CA 1
ATOM 1580 C C . ASN B 1 59 ? -3.291 -6.902 -1.849 1 98 59 ASN B C 1
ATOM 1582 O O . ASN B 1 59 ? -3.008 -5.703 -1.86 1 98 59 ASN B O 1
ATOM 1586 N N . SER B 1 60 ? -4.32 -7.391 -1.196 1 98.5 60 SER B N 1
ATOM 1587 C CA . SER B 1 60 ? -5.176 -6.531 -0.385 1 98.5 60 SER B CA 1
ATOM 1588 C C . SER B 1 60 ? -4.402 -5.914 0.773 1 98.5 60 SER B C 1
ATOM 1590 O O . SER B 1 60 ? -4.594 -4.738 1.099 1 98.5 60 SER B O 1
ATOM 1592 N N . ILE B 1 61 ? -3.555 -6.652 1.392 1 98.5 61 ILE B N 1
ATOM 1593 C CA . ILE B 1 61 ? -2.742 -6.176 2.506 1 98.5 61 ILE B CA 1
ATOM 1594 C C . ILE B 1 61 ? -1.757 -5.121 2.014 1 98.5 61 ILE B C 1
ATOM 1596 O O . ILE B 1 61 ? -1.53 -4.109 2.686 1 98.5 61 ILE B O 1
ATOM 1600 N N . GLU B 1 62 ? -1.221 -5.277 0.816 1 98.19 62 GLU B N 1
ATOM 1601 C CA . GLU B 1 62 ? -0.264 -4.348 0.218 1 98.19 62 GLU 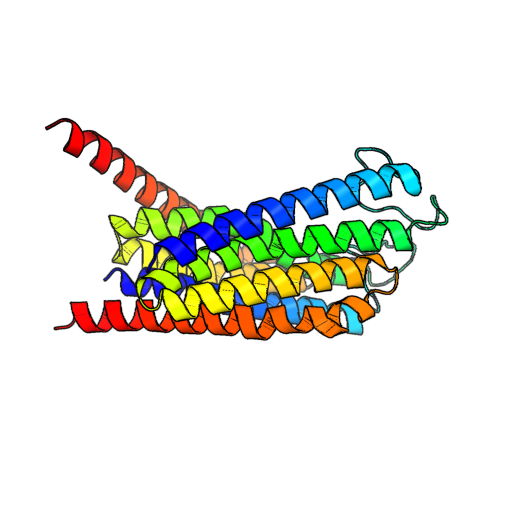B CA 1
ATOM 1602 C C . GLU B 1 62 ? -0.896 -2.98 -0.018 1 98.19 62 GLU B C 1
ATOM 1604 O O . GLU B 1 62 ? -0.219 -1.954 0.079 1 98.19 62 GLU B O 1
ATOM 1609 N N . MET B 1 63 ? -2.162 -2.965 -0.323 1 98.56 63 MET B N 1
ATOM 1610 C CA . MET B 1 63 ? -2.85 -1.729 -0.686 1 98.56 63 MET B CA 1
ATOM 1611 C C . MET B 1 63 ? -3.465 -1.067 0.544 1 98.56 63 MET B C 1
ATOM 1613 O O . MET B 1 63 ? -3.885 0.089 0.487 1 98.56 63 MET B O 1
ATOM 1617 N N . MET B 1 64 ? -3.455 -1.703 1.653 1 98.69 64 MET B N 1
ATOM 1618 C CA . MET B 1 64 ? -4.238 -1.312 2.82 1 98.69 64 MET B CA 1
ATOM 1619 C C . MET B 1 64 ? -3.74 0.011 3.393 1 98.69 64 MET B C 1
ATOM 1621 O O . MET B 1 64 ? -4.539 0.894 3.715 1 98.69 64 MET B O 1
ATOM 1625 N N . PRO B 1 65 ? -2.395 0.214 3.521 1 98.62 65 PRO B N 1
ATOM 1626 C CA . PRO B 1 65 ? -1.946 1.497 4.07 1 98.62 65 PRO B CA 1
ATOM 1627 C C . PRO B 1 65 ? -2.361 2.686 3.203 1 98.62 65 PRO B C 1
ATOM 1629 O O . PRO B 1 65 ? -2.801 3.711 3.729 1 98.62 65 PRO B O 1
ATOM 1632 N N . LEU B 1 66 ? -2.215 2.541 1.921 1 98.81 66 LEU B N 1
ATOM 1633 C CA . LEU B 1 66 ? -2.6 3.613 1.012 1 98.81 66 LEU B CA 1
ATOM 1634 C C . LEU B 1 66 ? -4.105 3.863 1.073 1 98.81 66 LEU B C 1
ATOM 1636 O O . LEU B 1 66 ? -4.547 5.012 1.122 1 98.81 66 LEU B O 1
ATOM 1640 N N . PHE B 1 67 ? -4.883 2.789 1.085 1 98.94 67 PHE B N 1
ATOM 1641 C CA . PHE B 1 67 ? -6.336 2.889 1.15 1 98.94 67 PHE B CA 1
ATOM 1642 C C . PHE B 1 67 ? -6.773 3.617 2.418 1 98.94 67 PHE B C 1
ATOM 1644 O O . PHE B 1 67 ? -7.523 4.59 2.352 1 98.94 67 PHE B O 1
ATOM 1651 N N . PHE B 1 68 ? -6.219 3.215 3.549 1 98.94 68 PHE B N 1
ATOM 1652 C CA . PHE B 1 68 ? -6.629 3.812 4.812 1 98.94 68 PHE B CA 1
ATOM 1653 C C . PHE B 1 68 ? -6.199 5.273 4.887 1 98.94 68 PHE B C 1
ATOM 1655 O O . PHE B 1 68 ? -6.98 6.133 5.305 1 98.94 68 PHE B O 1
ATOM 1662 N N . ALA B 1 69 ? -5 5.57 4.473 1 98.88 69 ALA B N 1
ATOM 1663 C CA . ALA B 1 69 ? -4.508 6.941 4.547 1 98.88 69 ALA B CA 1
ATOM 1664 C C . ALA B 1 69 ? -5.355 7.875 3.689 1 98.88 69 ALA B C 1
ATOM 1666 O O . ALA B 1 69 ? -5.762 8.945 4.145 1 98.88 69 ALA B O 1
ATOM 1667 N N . THR B 1 70 ? -5.684 7.445 2.486 1 98.94 70 THR B N 1
ATOM 1668 C CA . THR B 1 70 ? -6.406 8.328 1.575 1 98.94 70 THR B CA 1
ATOM 1669 C C . THR B 1 70 ? -7.879 8.414 1.965 1 98.94 70 THR B C 1
ATOM 1671 O O . THR B 1 70 ? -8.5 9.477 1.842 1 98.94 70 THR B O 1
ATOM 1674 N N . LEU B 1 71 ? -8.453 7.309 2.43 1 98.94 71 LEU B N 1
ATOM 1675 C CA . LEU B 1 71 ? -9.828 7.332 2.914 1 98.94 71 LEU B CA 1
ATOM 1676 C C . LEU B 1 71 ? -9.984 8.312 4.074 1 98.94 71 LEU B C 1
ATOM 1678 O O . LEU B 1 71 ? -10.852 9.18 4.043 1 98.94 71 LEU B O 1
ATOM 1682 N N . LEU B 1 72 ? -9.117 8.18 5.023 1 98.94 72 LEU B N 1
ATOM 1683 C CA . LEU B 1 72 ? -9.242 8.961 6.25 1 98.94 72 LEU B CA 1
ATOM 1684 C C . LEU B 1 72 ? -8.914 10.422 5.996 1 98.94 72 LEU B C 1
ATOM 1686 O O . LEU B 1 72 ? -9.617 11.312 6.469 1 98.94 72 LEU B O 1
ATOM 1690 N N . LEU B 1 73 ? -7.891 10.695 5.219 1 98.88 73 LEU B N 1
ATOM 1691 C CA . LEU B 1 73 ? -7.5 12.07 4.949 1 98.88 73 LEU B CA 1
ATOM 1692 C C . LEU B 1 73 ? -8.477 12.734 3.98 1 98.88 73 LEU B C 1
ATOM 1694 O O . LEU B 1 73 ? -8.945 13.852 4.227 1 98.88 73 LEU B O 1
ATOM 1698 N N . GLY B 1 74 ? -8.75 12.008 2.891 1 98.88 74 GLY B N 1
ATOM 1699 C CA . GLY B 1 74 ? -9.703 12.562 1.934 1 98.88 74 GLY B CA 1
ATOM 1700 C C . GLY B 1 74 ? -11.078 12.805 2.529 1 98.88 74 GLY B C 1
ATOM 1701 O O . GLY B 1 74 ? -11.773 13.734 2.125 1 98.88 74 GLY B O 1
ATOM 1702 N N . GLY B 1 75 ? -11.469 11.945 3.455 1 98.88 75 GLY B N 1
ATOM 1703 C CA . GLY B 1 75 ? -12.758 12.047 4.117 1 98.88 75 GLY B CA 1
ATOM 1704 C C . GLY B 1 75 ? -12.883 13.281 4.988 1 98.88 75 GLY B C 1
ATOM 1705 O O . GLY B 1 75 ? -13.992 13.68 5.348 1 98.88 75 GLY B O 1
ATOM 1706 N N . LEU B 1 76 ? -11.781 13.859 5.371 1 98.69 76 LEU B N 1
ATOM 1707 C CA . LEU B 1 76 ? -11.844 15.055 6.203 1 98.69 76 LEU B CA 1
ATOM 1708 C C . LEU B 1 76 ? -12.453 16.219 5.434 1 98.69 76 LEU B C 1
ATOM 1710 O O . LEU B 1 76 ? -13.148 17.062 6.012 1 98.69 76 LEU B O 1
ATOM 1714 N N . GLN B 1 77 ? -12.219 16.328 4.176 1 98.19 77 GLN B N 1
ATOM 1715 C CA . GLN B 1 77 ? -12.742 17.422 3.344 1 98.19 77 GLN B CA 1
ATOM 1716 C C . GLN B 1 77 ? -14 16.969 2.598 1 98.19 77 GLN B C 1
ATOM 1718 O O . GLN B 1 77 ? -14.906 17.781 2.373 1 98.19 77 GLN B O 1
ATOM 1723 N N . HIS B 1 78 ? -14.047 15.75 2.211 1 98.75 78 HIS B N 1
ATOM 1724 C CA . HIS B 1 78 ? -15.148 15.211 1.413 1 98.75 78 HIS B CA 1
ATOM 1725 C C . HIS B 1 78 ? -15.711 13.945 2.041 1 98.75 78 HIS B C 1
ATOM 1727 O O . HIS B 1 78 ? -15.648 12.867 1.438 1 98.75 78 HIS B O 1
ATOM 1733 N N . PRO B 1 79 ? -16.344 14.016 3.135 1 98.62 79 PRO B N 1
ATOM 1734 C CA . PRO B 1 79 ? -16.719 12.82 3.895 1 98.62 79 PRO B CA 1
ATOM 1735 C C . PRO B 1 79 ? -17.703 11.922 3.143 1 98.62 79 PRO B C 1
ATOM 1737 O O . PRO B 1 79 ? -17.547 10.695 3.152 1 98.62 79 PRO B O 1
ATOM 1740 N N . VAL B 1 80 ? -18.719 12.492 2.465 1 98.75 80 VAL B N 1
ATOM 1741 C CA . VAL B 1 80 ? -19.734 11.68 1.798 1 98.75 80 VAL B CA 1
ATOM 1742 C C . VAL B 1 80 ? -19.125 11.008 0.57 1 98.75 80 VAL B C 1
ATOM 1744 O O . VAL B 1 80 ? -19.281 9.797 0.379 1 98.75 80 VAL B O 1
ATOM 1747 N N . VAL B 1 81 ? -18.406 11.797 -0.233 1 98.88 81 VAL B N 1
ATOM 1748 C CA . VAL B 1 81 ? -17.797 11.266 -1.443 1 98.88 81 VAL B CA 1
ATOM 1749 C C . VAL B 1 81 ? -16.75 10.211 -1.073 1 98.88 81 VAL B C 1
ATOM 1751 O O . VAL B 1 81 ? -16.719 9.133 -1.676 1 98.88 81 VAL B O 1
ATOM 1754 N N . ALA B 1 82 ? -15.898 10.492 -0.066 1 98.94 82 ALA B N 1
ATOM 1755 C CA . ALA B 1 82 ? -14.875 9.547 0.375 1 98.94 82 ALA B CA 1
ATOM 1756 C C . ALA B 1 82 ? -15.5 8.258 0.895 1 98.94 82 ALA B C 1
ATOM 1758 O O . ALA B 1 82 ? -15.016 7.16 0.601 1 98.94 82 ALA B O 1
ATOM 1759 N N . ALA B 1 83 ? -16.562 8.391 1.67 1 98.88 83 ALA B N 1
ATOM 1760 C CA . ALA B 1 83 ? -17.25 7.199 2.182 1 98.88 83 ALA B CA 1
ATOM 1761 C C . ALA B 1 83 ? -17.797 6.355 1.041 1 98.88 83 ALA B C 1
ATOM 1763 O O . ALA B 1 83 ? -17.688 5.129 1.056 1 98.88 83 ALA B O 1
ATOM 1764 N N . ALA B 1 84 ? -18.406 7.004 0.059 1 98.88 84 ALA B N 1
ATOM 1765 C CA . ALA B 1 84 ? -18.953 6.285 -1.09 1 98.88 84 ALA B CA 1
ATOM 1766 C C . ALA B 1 84 ? -17.859 5.582 -1.874 1 98.88 84 ALA B C 1
ATOM 1768 O O . ALA B 1 84 ? -18 4.41 -2.236 1 98.88 84 ALA B O 1
ATOM 1769 N N . LEU B 1 85 ? -16.766 6.289 -2.131 1 98.94 85 LEU B N 1
ATOM 1770 C CA . LEU B 1 85 ? -15.625 5.703 -2.832 1 98.94 85 LEU B CA 1
ATOM 1771 C C . LEU B 1 85 ? -15.008 4.578 -2.018 1 98.94 85 LEU B C 1
ATOM 1773 O O . LEU B 1 85 ? -14.586 3.561 -2.574 1 98.94 85 LEU B O 1
ATOM 1777 N N . GLY B 1 86 ? -14.883 4.777 -0.69 1 98.94 86 GLY B N 1
ATOM 1778 C CA . GLY B 1 86 ? -14.367 3.729 0.176 1 98.94 86 GLY B CA 1
ATOM 1779 C C . GLY B 1 86 ? -15.219 2.471 0.158 1 98.94 86 GLY B C 1
ATOM 1780 O O . GLY B 1 86 ? -14.688 1.358 0.147 1 98.94 86 GLY B O 1
ATOM 1781 N N . LEU B 1 87 ? -16.5 2.654 0.198 1 98.88 87 LEU B N 1
ATOM 1782 C CA . LEU B 1 87 ? -17.406 1.505 0.107 1 98.88 87 LEU B CA 1
ATOM 1783 C C . LEU B 1 87 ? -17.266 0.814 -1.246 1 98.88 87 LEU B C 1
ATOM 1785 O O . LEU B 1 87 ? -17.234 -0.416 -1.319 1 98.88 87 LEU B O 1
ATOM 1789 N N . LEU B 1 88 ? -17.203 1.61 -2.293 1 98.88 88 LEU B N 1
ATOM 1790 C CA . LEU B 1 88 ? -17 1.044 -3.621 1 98.88 88 LEU B CA 1
ATOM 1791 C C . LEU B 1 88 ? -15.695 0.244 -3.666 1 98.88 88 LEU B C 1
ATOM 1793 O O . LEU B 1 88 ? -15.664 -0.866 -4.203 1 98.88 88 LEU B O 1
ATOM 1797 N N . TYR B 1 89 ? -14.594 0.77 -3.115 1 98.94 89 TYR B N 1
ATOM 1798 C CA . TYR B 1 89 ? -13.312 0.082 -3.049 1 98.94 89 TYR B CA 1
ATOM 1799 C C . TYR B 1 89 ? -13.438 -1.237 -2.295 1 98.94 89 TYR B C 1
ATOM 1801 O O . TYR B 1 89 ? -12.922 -2.266 -2.74 1 98.94 89 TYR B O 1
ATOM 1809 N N . THR B 1 90 ? -14.164 -1.199 -1.219 1 98.94 90 THR B N 1
ATOM 1810 C CA . THR B 1 90 ? -14.328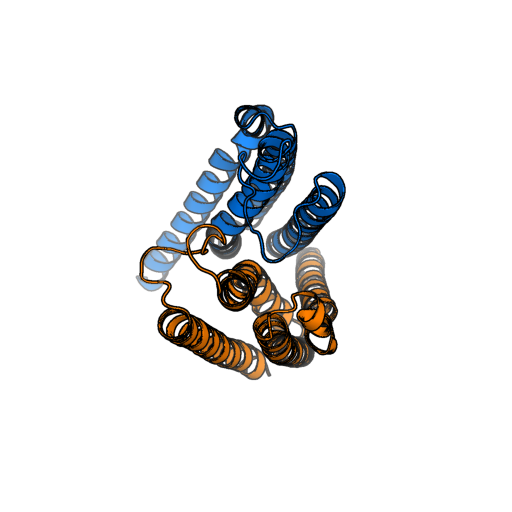 -2.377 -0.375 1 98.94 90 THR B CA 1
ATOM 1811 C C . THR B 1 90 ? -15.078 -3.477 -1.125 1 98.94 90 THR B C 1
ATOM 1813 O O . THR B 1 90 ? -14.648 -4.633 -1.135 1 98.94 90 THR B O 1
ATOM 1816 N N . VAL B 1 91 ? -16.094 -3.139 -1.791 1 98.88 91 VAL B N 1
ATOM 1817 C CA . VAL B 1 91 ? -16.875 -4.098 -2.566 1 98.88 91 VAL B CA 1
ATOM 1818 C C . VAL B 1 91 ? -16.047 -4.613 -3.738 1 98.88 91 VAL B C 1
ATOM 1820 O O . VAL B 1 91 ? -16.047 -5.812 -4.031 1 98.88 91 VAL B O 1
ATOM 1823 N N . ALA B 1 92 ? -15.367 -3.717 -4.383 1 98.88 92 ALA B N 1
ATOM 1824 C CA . ALA B 1 92 ? -14.516 -4.113 -5.5 1 98.88 92 ALA B CA 1
ATOM 1825 C C . ALA B 1 92 ? -13.414 -5.055 -5.039 1 98.88 92 ALA B C 1
ATOM 1827 O O . ALA B 1 92 ? -13.047 -5.996 -5.75 1 98.88 92 ALA B O 1
ATOM 1828 N N . ARG B 1 93 ? -12.852 -4.809 -3.818 1 98.88 93 ARG B N 1
ATOM 1829 C CA . ARG B 1 93 ? -11.812 -5.676 -3.273 1 98.88 93 ARG B CA 1
ATOM 1830 C C . ARG B 1 93 ? -12.352 -7.074 -2.994 1 98.88 93 ARG B C 1
ATOM 1832 O O . ARG B 1 93 ? -11.641 -8.062 -3.154 1 98.88 93 ARG B O 1
ATOM 1839 N N . PHE B 1 94 ? -13.586 -7.141 -2.555 1 98.94 94 PHE B N 1
ATOM 1840 C CA . PHE B 1 94 ? -14.242 -8.43 -2.381 1 98.94 94 PHE B CA 1
ATOM 1841 C C . PHE B 1 94 ? -14.258 -9.211 -3.689 1 98.94 94 PHE B C 1
ATOM 1843 O O . PHE B 1 94 ? -13.844 -10.367 -3.73 1 98.94 94 PHE B O 1
ATOM 1850 N N . PHE B 1 95 ? -14.648 -8.594 -4.746 1 98.88 95 PHE B N 1
ATOM 1851 C CA . PHE B 1 95 ? -14.742 -9.273 -6.035 1 98.88 95 PHE B CA 1
ATOM 1852 C C . PHE B 1 95 ? -13.359 -9.523 -6.621 1 98.88 95 PHE B C 1
ATOM 1854 O O . PHE B 1 95 ? -13.141 -10.516 -7.312 1 98.88 95 PHE B O 1
ATOM 1861 N N . TYR B 1 96 ? -12.398 -8.609 -6.371 1 98.81 96 TYR B N 1
ATOM 1862 C CA . TYR B 1 96 ? -11.016 -8.836 -6.773 1 98.81 96 TYR B CA 1
ATOM 1863 C C . TYR B 1 96 ? -10.477 -10.125 -6.168 1 98.81 96 TYR B C 1
ATOM 1865 O O . TYR B 1 96 ? -9.914 -10.969 -6.875 1 98.81 96 TYR B O 1
ATOM 1873 N N . PHE B 1 97 ? -10.688 -10.312 -4.891 1 98.88 97 PHE B N 1
ATOM 1874 C CA . PHE B 1 97 ? -10.242 -11.516 -4.191 1 98.88 97 PHE B CA 1
ATOM 1875 C C . PHE B 1 97 ? -10.969 -12.742 -4.723 1 98.88 97 PHE B C 1
ATOM 1877 O O . PHE B 1 97 ? -10.344 -13.766 -5.008 1 98.88 97 PHE B O 1
ATOM 1884 N N . LYS B 1 98 ? -12.328 -12.688 -4.895 1 98.81 98 LYS B N 1
ATOM 1885 C CA . LYS B 1 98 ? -13.094 -13.82 -5.41 1 98.81 98 LYS B CA 1
ATOM 1886 C C . LYS B 1 98 ? -12.617 -14.219 -6.801 1 98.81 98 LYS B C 1
ATOM 1888 O O . LYS B 1 98 ? -12.539 -15.414 -7.117 1 98.81 98 LYS B O 1
ATOM 1893 N N . GLY B 1 99 ? -12.352 -13.203 -7.574 1 98.69 99 GLY B N 1
ATOM 1894 C CA . GLY B 1 99 ? -11.82 -13.484 -8.898 1 98.69 99 GLY B CA 1
ATOM 1895 C C . GLY B 1 99 ? -10.477 -14.188 -8.859 1 98.69 99 GLY B C 1
ATOM 1896 O O . GLY B 1 99 ? -10.281 -15.188 -9.562 1 98.69 99 GLY B O 1
ATOM 1897 N N . TYR B 1 100 ? -9.555 -13.688 -8.047 1 98.19 100 TYR B N 1
ATOM 1898 C CA . TYR B 1 100 ? -8.266 -14.352 -7.867 1 98.19 100 TYR B CA 1
ATOM 1899 C C . TYR B 1 100 ? -8.445 -15.789 -7.406 1 98.19 100 TYR B C 1
ATOM 1901 O O . TYR B 1 100 ? -7.793 -16.703 -7.918 1 98.19 100 TYR B O 1
ATOM 1909 N N . ALA B 1 101 ? -9.375 -16 -6.547 1 98.44 101 ALA B N 1
ATOM 1910 C CA . ALA B 1 101 ? -9.539 -17.266 -5.84 1 98.44 101 ALA B CA 1
ATOM 1911 C C . ALA B 1 101 ? -10.109 -18.344 -6.762 1 98.44 101 ALA B C 1
ATOM 1913 O O . ALA B 1 101 ? -10.172 -19.516 -6.391 1 98.44 101 ALA B O 1
ATOM 1914 N N . THR B 1 102 ? -10.5 -18.047 -8.016 1 98.38 102 THR B N 1
ATOM 1915 C CA . THR B 1 102 ? -10.969 -19.047 -8.977 1 98.38 102 THR B CA 1
ATOM 1916 C C . THR B 1 102 ? -9.805 -19.891 -9.477 1 98.38 102 THR B C 1
ATOM 1918 O O . THR B 1 102 ? -10.016 -20.953 -10.078 1 98.38 102 THR B O 1
ATOM 1921 N N . GLY B 1 103 ? -8.594 -19.391 -9.336 1 97.94 103 GLY B N 1
ATOM 1922 C CA . GLY B 1 103 ? -7.426 -20.094 -9.859 1 97.94 103 GLY B CA 1
ATOM 1923 C C . GLY B 1 103 ? -6.938 -19.531 -11.18 1 97.94 103 GLY B C 1
ATOM 1924 O O . GLY B 1 103 ? -5.902 -19.953 -11.695 1 97.94 103 GLY B O 1
ATOM 1925 N N . VAL B 1 104 ? -7.715 -18.641 -11.773 1 98.06 104 VAL B N 1
ATOM 1926 C CA . VAL B 1 104 ? -7.367 -17.938 -12.992 1 98.06 104 VAL B CA 1
ATOM 1927 C C . VAL B 1 104 ? -7.141 -16.453 -12.68 1 98.06 104 VAL B C 1
ATOM 1929 O O . VAL B 1 104 ? -8.102 -15.68 -12.594 1 98.06 104 VAL B O 1
ATOM 1932 N N . PRO B 1 105 ? -5.875 -15.984 -12.547 1 97.81 105 PRO B N 1
ATOM 1933 C CA . PRO B 1 105 ? -5.559 -14.641 -12.062 1 97.81 105 PRO B CA 1
ATOM 1934 C C . PRO B 1 105 ? -6.289 -13.547 -12.844 1 97.81 105 PRO B C 1
ATOM 1936 O O . PRO B 1 105 ? -6.676 -12.531 -12.266 1 97.81 105 PRO B O 1
ATOM 1939 N N . GLU B 1 106 ? -6.57 -13.672 -14.094 1 97.75 106 GLU B N 1
ATOM 1940 C CA . GLU B 1 106 ? -7.191 -12.648 -14.93 1 97.75 106 GLU B CA 1
ATOM 1941 C C . GLU B 1 106 ? -8.625 -12.367 -14.484 1 97.75 106 GLU B C 1
ATOM 1943 O O . GLU B 1 106 ? -9.172 -11.305 -14.781 1 97.75 106 GLU B O 1
ATOM 1948 N N . ASN B 1 107 ? -9.195 -13.25 -13.789 1 98.5 107 ASN B N 1
ATOM 1949 C CA . ASN B 1 107 ? -10.578 -13.094 -13.336 1 98.5 107 ASN B CA 1
ATOM 1950 C C . ASN B 1 107 ? -10.695 -12.031 -12.25 1 98.5 107 ASN B C 1
ATOM 1952 O O . ASN B 1 107 ? -11.789 -11.562 -11.945 1 98.5 107 ASN B O 1
ATOM 1956 N N . ARG B 1 108 ? -9.578 -11.602 -11.727 1 98.19 108 ARG B N 1
ATOM 1957 C CA . ARG B 1 108 ? -9.594 -10.633 -10.633 1 98.19 108 ARG B CA 1
ATOM 1958 C C . ARG B 1 108 ? -10.109 -9.281 -11.109 1 98.19 108 ARG B C 1
ATOM 1960 O O . ARG B 1 108 ? -10.586 -8.477 -10.305 1 98.19 108 ARG B O 1
ATOM 1967 N N . TYR B 1 109 ? -10.148 -9.086 -12.43 1 98.06 109 TYR B N 1
ATOM 1968 C CA . TYR B 1 109 ? -10.422 -7.734 -12.914 1 98.06 109 TYR B CA 1
ATOM 1969 C C . TYR B 1 109 ? -11.867 -7.59 -13.359 1 98.06 109 TYR B C 1
ATOM 1971 O O . TYR B 1 109 ? -12.328 -6.488 -13.664 1 98.06 109 TYR B O 1
ATOM 1979 N N . LYS B 1 110 ? -12.664 -8.633 -13.523 1 97.06 110 LYS B N 1
ATOM 1980 C CA . LYS B 1 110 ? -14.031 -8.562 -14.023 1 97.06 110 LYS B CA 1
ATOM 1981 C C . LYS B 1 110 ? -14.836 -7.516 -13.258 1 97.06 110 LYS B C 1
ATOM 1983 O O . LYS B 1 110 ? -15.242 -6.5 -13.828 1 97.06 110 LYS B O 1
ATOM 1988 N N . LEU B 1 111 ? -14.984 -7.637 -11.969 1 96.62 111 LEU B N 1
ATOM 1989 C CA . LEU B 1 111 ? -15.602 -6.629 -11.109 1 96.62 111 LEU B CA 1
ATOM 1990 C C . LEU B 1 111 ? -14.578 -6.016 -10.164 1 96.62 111 LEU B C 1
ATOM 1992 O O . LEU B 1 111 ? -14.711 -4.855 -9.766 1 96.62 111 LEU B O 1
ATOM 1996 N N . GLY B 1 112 ? -13.586 -6.75 -9.984 1 98.25 112 GLY B N 1
ATOM 1997 C CA . GLY B 1 112 ? -12.539 -6.312 -9.078 1 98.25 112 GLY B CA 1
ATOM 1998 C C . GLY B 1 112 ? -11.727 -5.148 -9.617 1 98.25 112 GLY B C 1
ATOM 1999 O O . GLY B 1 112 ? -11.07 -4.438 -8.859 1 98.25 112 GLY B O 1
ATOM 2000 N N . GLY B 1 113 ? -11.758 -4.93 -10.898 1 97.81 113 GLY B N 1
ATOM 2001 C CA . GLY B 1 113 ? -11.031 -3.828 -11.516 1 97.81 113 GLY B CA 1
ATOM 2002 C C . GLY B 1 113 ? -11.508 -2.465 -11.055 1 97.81 113 GLY B C 1
ATOM 2003 O O . GLY B 1 113 ? -10.789 -1.471 -11.188 1 97.81 113 GLY B O 1
ATOM 2004 N N . LEU B 1 114 ? -12.641 -2.344 -10.5 1 98.38 114 LEU B N 1
ATOM 2005 C CA . LEU B 1 114 ? -13.227 -1.088 -10.047 1 98.38 114 LEU B CA 1
ATOM 2006 C C . LEU B 1 114 ? -12.492 -0.558 -8.82 1 98.38 114 LEU B C 1
ATOM 2008 O O . LEU B 1 114 ? -12.664 0.603 -8.438 1 98.38 114 LEU B O 1
ATOM 2012 N N . ASN B 1 115 ? -11.656 -1.379 -8.227 1 98.38 115 ASN B N 1
ATOM 2013 C CA . ASN B 1 115 ? -10.914 -0.88 -7.078 1 98.38 115 ASN B CA 1
ATOM 2014 C C . ASN B 1 115 ? -9.93 0.218 -7.477 1 98.38 115 ASN B C 1
ATOM 2016 O O . ASN B 1 115 ? -9.641 1.114 -6.684 1 98.38 115 ASN B O 1
ATOM 2020 N N . PHE B 1 116 ? -9.477 0.179 -8.688 1 98.19 116 PHE B N 1
ATOM 2021 C CA . PHE B 1 116 ? -8.477 1.148 -9.125 1 98.19 116 PHE B CA 1
ATOM 2022 C C . PHE B 1 116 ? -9.094 2.539 -9.242 1 98.19 116 PHE B C 1
ATOM 2024 O O . PHE B 1 116 ? -8.617 3.488 -8.617 1 98.19 116 PHE B O 1
ATOM 2031 N N . PRO B 1 117 ? -10.203 2.777 -10.008 1 98.62 117 PRO B N 1
ATOM 2032 C CA . PRO B 1 117 ? -10.781 4.125 -10.039 1 98.62 117 PRO B CA 1
ATOM 2033 C C . PRO B 1 117 ? -11.258 4.586 -8.664 1 98.62 117 PRO B C 1
ATOM 2035 O O . PRO B 1 117 ? -11.227 5.785 -8.359 1 98.62 117 PRO B O 1
ATOM 2038 N N . ALA B 1 118 ? -11.703 3.674 -7.816 1 98.88 118 ALA B N 1
ATOM 2039 C CA . ALA B 1 118 ? -12.141 4.055 -6.477 1 98.88 118 ALA B CA 1
ATOM 2040 C C . ALA B 1 118 ? -10.984 4.652 -5.676 1 98.88 118 ALA B C 1
ATOM 2042 O O . ALA B 1 118 ? -11.117 5.715 -5.07 1 98.88 118 ALA B O 1
ATOM 2043 N N . ILE B 1 119 ? -9.859 3.977 -5.703 1 98.88 119 ILE B N 1
ATOM 2044 C CA . ILE B 1 119 ? -8.719 4.449 -4.922 1 98.88 119 ILE B CA 1
ATOM 2045 C C . ILE B 1 119 ? -8.148 5.715 -5.555 1 98.88 119 ILE B C 1
ATOM 2047 O O . ILE B 1 119 ? -7.668 6.605 -4.852 1 98.88 119 ILE B O 1
ATOM 2051 N N . MET B 1 120 ? -8.211 5.871 -6.855 1 98.88 120 MET B N 1
ATOM 2052 C CA . MET B 1 120 ? -7.789 7.109 -7.504 1 98.88 120 MET B CA 1
ATOM 2053 C C . MET B 1 120 ? -8.672 8.273 -7.074 1 98.88 120 MET B C 1
ATOM 2055 O O . MET B 1 120 ? -8.18 9.383 -6.852 1 98.88 120 MET B O 1
ATOM 2059 N N . GLY B 1 121 ? -9.945 7.977 -7.012 1 98.94 121 GLY B N 1
ATOM 2060 C CA . GLY B 1 121 ? -10.844 8.992 -6.488 1 98.94 121 GLY B CA 1
ATOM 2061 C C . GLY B 1 121 ? -10.492 9.43 -5.078 1 98.94 121 GLY B C 1
ATOM 2062 O O . GLY B 1 121 ? -10.555 10.617 -4.754 1 98.94 121 GLY B O 1
ATOM 2063 N N . LEU B 1 122 ? -10.141 8.484 -4.246 1 98.94 122 LEU B N 1
ATOM 2064 C CA . LEU B 1 122 ? -9.758 8.797 -2.873 1 98.94 122 LEU B CA 1
ATOM 2065 C C . LEU B 1 122 ? -8.477 9.625 -2.838 1 98.94 122 LEU B C 1
ATOM 2067 O O . LEU B 1 122 ? -8.344 10.539 -2.018 1 98.94 122 LEU B O 1
ATOM 2071 N N . ILE B 1 123 ? -7.531 9.344 -3.693 1 98.94 123 ILE B N 1
ATOM 2072 C CA . ILE B 1 123 ? -6.297 10.117 -3.795 1 98.94 123 ILE B CA 1
ATOM 2073 C C . ILE B 1 123 ? -6.617 11.547 -4.211 1 98.94 123 ILE B C 1
ATOM 2075 O O . ILE B 1 123 ? -6.043 12.5 -3.678 1 98.94 123 ILE B O 1
ATOM 2079 N N . ILE B 1 124 ? -7.578 11.711 -5.148 1 98.94 124 ILE B N 1
ATOM 2080 C CA . ILE B 1 124 ? -7.996 13.031 -5.602 1 98.94 124 ILE B CA 1
ATOM 2081 C C . ILE B 1 124 ? -8.648 13.789 -4.449 1 98.94 124 ILE B C 1
ATOM 2083 O O . ILE B 1 124 ? -8.391 14.977 -4.258 1 98.94 124 ILE B O 1
ATOM 2087 N N . CYS B 1 125 ? -9.484 13.117 -3.678 1 98.94 125 CYS B N 1
ATOM 2088 C CA . CYS B 1 125 ? -10.062 13.734 -2.492 1 98.94 125 CYS B CA 1
ATOM 2089 C C . CYS B 1 125 ? -8.977 14.18 -1.521 1 98.94 125 CYS B C 1
ATOM 2091 O O . CYS B 1 125 ? -9.078 15.258 -0.922 1 98.94 125 CYS B O 1
ATOM 2093 N N . THR B 1 126 ? -7.977 13.352 -1.367 1 98.94 126 THR B N 1
ATOM 2094 C CA . THR B 1 126 ? -6.871 13.656 -0.466 1 98.94 126 THR B CA 1
ATOM 2095 C C . THR B 1 126 ? -6.066 14.844 -0.976 1 98.94 126 THR B C 1
ATOM 2097 O O . THR B 1 126 ? -5.707 15.734 -0.202 1 98.94 126 THR B O 1
ATOM 2100 N N . ALA B 1 127 ? -5.805 14.891 -2.246 1 98.94 127 ALA B N 1
ATOM 2101 C CA . ALA B 1 127 ? -5.129 16.031 -2.854 1 98.94 127 ALA B CA 1
ATOM 2102 C C . ALA B 1 127 ? -5.926 17.328 -2.641 1 98.94 127 ALA B C 1
ATOM 2104 O O . ALA B 1 127 ? -5.355 18.359 -2.301 1 98.94 127 ALA B O 1
ATOM 2105 N N . SER B 1 128 ? -7.207 17.219 -2.887 1 98.88 128 SER B N 1
ATOM 2106 C CA . SER B 1 128 ? -8.094 18.359 -2.65 1 98.88 128 SER B CA 1
ATOM 2107 C C . SER B 1 128 ? -7.969 18.859 -1.217 1 98.88 128 SER B C 1
ATOM 2109 O O . SER B 1 128 ? -7.883 20.062 -0.986 1 98.88 128 SER B O 1
ATOM 2111 N N . PHE B 1 129 ? -7.961 17.953 -0.253 1 98.81 129 PHE B N 1
ATOM 2112 C CA . PHE B 1 129 ? -7.812 18.312 1.153 1 98.81 129 PHE B CA 1
ATOM 2113 C C . PHE B 1 129 ? -6.484 19.031 1.395 1 98.81 129 PHE B C 1
ATOM 2115 O O . PHE B 1 129 ? -6.449 20.094 2.014 1 98.81 129 PHE B O 1
ATOM 2122 N N . GLY B 1 130 ? -5.359 18.453 0.875 1 98.62 130 GLY B N 1
ATOM 2123 C CA . GLY B 1 130 ? -4.047 19.062 1.044 1 98.62 130 GLY B CA 1
ATOM 2124 C C . GLY B 1 130 ? -3.941 20.438 0.435 1 98.62 130 GLY B C 1
ATOM 2125 O O . GLY B 1 130 ? -3.42 21.359 1.063 1 98.62 130 GLY B O 1
ATOM 2126 N N . ILE B 1 131 ? -4.434 20.578 -0.759 1 98.56 131 ILE B N 1
ATOM 2127 C CA . ILE B 1 131 ? -4.395 21.859 -1.464 1 98.56 131 ILE B CA 1
ATOM 2128 C C . ILE B 1 131 ? -5.215 22.891 -0.699 1 98.56 131 ILE B C 1
ATOM 2130 O O . ILE B 1 131 ? -4.781 24.031 -0.531 1 98.56 131 ILE B O 1
ATOM 2134 N N . ASN B 1 132 ? -6.398 22.469 -0.25 1 98.12 132 ASN B N 1
ATOM 2135 C CA . ASN B 1 132 ? -7.234 23.391 0.528 1 98.12 132 ASN B CA 1
ATOM 2136 C C . ASN B 1 132 ? -6.52 23.859 1.793 1 98.12 132 ASN B C 1
ATOM 2138 O O . ASN B 1 132 ? -6.617 25.031 2.168 1 98.12 132 ASN B O 1
ATOM 2142 N N . LEU B 1 133 ? -5.824 22.984 2.463 1 97.44 133 LEU B N 1
ATOM 2143 C CA . LEU B 1 133 ? -5.078 23.344 3.662 1 97.44 133 LEU B CA 1
ATOM 2144 C C . LEU B 1 133 ? -3.992 24.359 3.34 1 97.44 133 LEU B C 1
ATOM 2146 O O . LEU B 1 133 ? -3.799 25.328 4.082 1 97.44 133 LEU B O 1
ATOM 2150 N N . VAL B 1 134 ? -3.303 24.188 2.207 1 96.56 134 VAL B N 1
ATOM 2151 C CA . VAL B 1 134 ? -2.213 25.078 1.812 1 96.56 134 VAL B CA 1
ATOM 2152 C C . VAL B 1 134 ? -2.762 26.469 1.493 1 96.56 134 VAL B C 1
ATOM 2154 O O . VAL B 1 134 ? -2.197 27.469 1.92 1 96.56 134 VAL B O 1
ATOM 2157 N N . ILE B 1 135 ? -3.922 26.484 0.852 1 96.06 135 ILE B N 1
ATOM 2158 C CA . ILE B 1 135 ? -4.527 27.75 0.446 1 96.06 135 ILE B CA 1
ATOM 2159 C C . ILE B 1 135 ? -5.07 28.484 1.673 1 96.06 135 ILE B C 1
ATOM 2161 O O . ILE B 1 135 ? -4.93 29.703 1.788 1 96.06 135 ILE B O 1
ATOM 2165 N N . ARG B 1 136 ? -5.625 27.844 2.602 1 93.5 136 ARG B N 1
ATOM 2166 C CA . ARG B 1 136 ? -6.207 28.438 3.795 1 93.5 136 ARG B CA 1
ATOM 2167 C C . ARG B 1 136 ? -5.125 29.047 4.688 1 93.5 136 ARG B C 1
ATOM 2169 O O . ARG B 1 136 ? -5.363 30.031 5.391 1 93.5 136 ARG B O 1
ATOM 2176 N N . GLU B 1 137 ? -4.008 28.438 4.738 1 89.44 137 GLU B N 1
ATOM 2177 C CA . GLU B 1 137 ? -2.91 28.938 5.555 1 89.44 137 GLU B CA 1
ATOM 2178 C C . GLU B 1 137 ? -2.258 30.156 4.906 1 89.44 137 GLU B C 1
ATOM 2180 O O . GLU B 1 137 ? -1.599 30.953 5.582 1 89.44 137 GLU B O 1
ATOM 2185 N N . ALA B 1 138 ? -2.385 30.328 3.678 1 84.31 138 ALA B N 1
ATOM 2186 C CA . ALA B 1 138 ? -1.788 31.438 2.938 1 84.31 138 ALA B CA 1
ATOM 2187 C C . ALA B 1 138 ? -2.646 32.688 3.047 1 84.31 138 ALA B C 1
ATOM 2189 O O . ALA B 1 138 ? -2.174 33.812 2.771 1 84.31 138 ALA B O 1
ATOM 2190 N N . VAL B 1 139 ? -3.896 32.562 3.508 1 76.5 139 VAL B N 1
ATOM 2191 C CA . VAL B 1 139 ? -4.754 33.75 3.697 1 76.5 139 VAL B CA 1
ATOM 2192 C C . VAL B 1 139 ? -4.836 34.094 5.18 1 76.5 139 VAL B C 1
ATOM 2194 O O . VAL B 1 139 ? -4.984 33.188 6.023 1 76.5 139 VAL B O 1
#

InterPro domains:
  IPR001129 Membrane-associated, eicosanoid/glutathione metabolism (MAPEG) protein [PF01124] (6-127)
  IPR023352 Membrane associated eicosanoid/glutathione metabolism-like domain superfamily [G3DSA:1.20.120.550] (1-137)
  IPR023352 Membrane associated eicosanoid/glutathione metabolism-like domain superfamily [SSF161084] (1-135)
  IPR050997 Membrane-associated proteins in eicosanoid and glutathione metabolism [PTHR10250] (1-135)

Sequence (278 aa):
EYGYVVLTVVAYAFLNFWMSFQVGAARKKYKVFYPTMYATEAENKDAKPFNCVQRGHQNSIEMMPLFFATLLLGGLQHPVVAAALGLLYTVARFFYFKGYATGVPENRYKLGGLNFPAIMGLIICTASFGINLVIREAVEYGYVVLTVVAYAFLNFWMSFQVGAARKKYKVFYPTMYATEAENKDAKPFNCVQRGHQNSIEMMPLFFATLLLGGLQHPVVAAALGLLYTVARFFYFKGYATGVPENRYKLGGLNFPAIMGLIICTASFGINLVIREAV